Protein 1OHE (pdb70)

Structure (mmCIF, N/CA/C/O backbone):
data_1OHE
#
_entry.id   1OHE
#
_cell.length_a   114.760
_cell.length_b   53.150
_cell.length_c   64.170
_cell.angle_alpha   90.00
_cell.angle_beta   117.48
_cell.angle_gamma   90.00
#
_symmetry.space_group_name_H-M   'C 1 2 1'
#
loop_
_entity.id
_entity.type
_entity.pdbx_description
1 polymer 'CDC14B2 PHOSPHATASE'
2 polymer 'PEPTIDE LIGAND'
3 water water
#
loop_
_atom_site.group_PDB
_atom_site.id
_atom_site.type_symbol
_atom_site.label_atom_id
_atom_site.label_alt_id
_atom_site.label_comp_id
_atom_site.label_asym_id
_atom_site.label_entity_id
_atom_site.label_seq_id
_atom_site.pdbx_PDB_ins_code
_atom_site.Cartn_x
_atom_site.Cartn_y
_atom_site.Cartn_z
_atom_site.occupancy
_atom_site.B_iso_or_equiv
_atom_site.auth_seq_id
_atom_site.auth_comp_id
_atom_site.auth_asym_id
_atom_site.auth_atom_id
_atom_site.pdbx_PDB_model_num
ATOM 1 N N . ARG A 1 4 ? 37.642 -13.431 44.870 1.00 68.37 42 ARG A N 1
ATOM 2 C CA . ARG A 1 4 ? 36.975 -14.762 44.998 1.00 68.63 42 ARG A CA 1
ATOM 3 C C . ARG A 1 4 ? 36.952 -15.224 46.463 1.00 68.31 42 ARG A C 1
ATOM 4 O O . ARG A 1 4 ? 37.084 -16.422 46.759 1.00 69.04 42 ARG A O 1
ATOM 6 N N . ASP A 1 5 ? 36.763 -14.257 47.367 1.00 66.59 43 ASP A N 1
ATOM 7 C CA . ASP A 1 5 ? 36.720 -14.492 48.818 1.00 64.50 43 ASP A CA 1
ATOM 8 C C . ASP A 1 5 ? 36.152 -13.257 49.548 1.00 62.56 43 ASP A C 1
ATOM 9 O O . ASP A 1 5 ? 36.374 -12.129 49.096 1.00 62.80 43 ASP A O 1
ATOM 11 N N . PRO A 1 6 ? 35.404 -13.448 50.670 1.00 60.49 44 PRO A N 1
ATOM 12 C CA . PRO A 1 6 ? 34.814 -12.344 51.453 1.00 58.99 44 PRO A CA 1
ATOM 13 C C . PRO A 1 6 ? 35.734 -11.254 52.034 1.00 58.12 44 PRO A C 1
ATOM 14 O O . PRO A 1 6 ? 35.254 -10.277 52.623 1.00 56.93 44 PRO A O 1
ATOM 18 N N . GLN A 1 7 ? 37.044 -11.421 51.848 1.00 56.59 45 GLN A N 1
ATOM 19 C CA . GLN A 1 7 ? 38.052 -10.460 52.310 1.00 55.14 45 GLN A CA 1
ATOM 20 C C . GLN A 1 7 ? 38.123 -9.282 51.336 1.00 52.24 45 GLN A C 1
ATOM 21 O O . GLN A 1 7 ? 38.588 -8.203 51.685 1.00 51.28 45 GLN A O 1
ATOM 27 N N . ASP A 1 8 ? 37.646 -9.526 50.116 1.00 49.24 46 ASP A N 1
ATOM 28 C CA . ASP A 1 8 ? 37.649 -8.548 49.035 1.00 46.50 46 ASP A CA 1
ATOM 29 C C . ASP A 1 8 ? 36.407 -7.658 49.007 1.00 41.99 46 ASP A C 1
ATOM 30 O O . ASP A 1 8 ? 36.333 -6.720 48.206 1.00 42.41 46 ASP A O 1
ATOM 35 N N . ASP A 1 9 ? 35.450 -7.946 49.891 1.00 37.24 47 ASP A N 1
ATOM 36 C CA . ASP A 1 9 ? 34.206 -7.174 50.009 1.00 33.56 47 ASP A CA 1
ATOM 37 C C . ASP A 1 9 ? 34.495 -5.740 50.446 1.00 30.17 47 ASP A C 1
ATOM 38 O O . ASP A 1 9 ? 35.307 -5.516 51.345 1.00 28.59 47 ASP A O 1
ATOM 43 N N . VAL A 1 10 ? 33.859 -4.780 49.782 1.00 25.56 48 VAL A N 1
ATOM 44 C CA . VAL A 1 10 ? 34.050 -3.372 50.112 1.00 25.44 48 VAL A CA 1
ATOM 45 C C . VAL A 1 10 ? 32.717 -2.628 50.170 1.00 23.64 48 VAL A C 1
ATOM 46 O O . VAL A 1 10 ? 31.842 -2.835 49.330 1.00 23.86 48 VAL A O 1
ATOM 50 N N . TYR A 1 11 ? 32.554 -1.840 51.229 1.00 21.86 49 TYR A N 1
ATOM 51 C CA . TYR A 1 11 ? 31.362 -1.025 51.458 1.00 22.64 49 TYR A CA 1
ATOM 52 C C . TYR A 1 11 ? 31.759 0.440 51.348 1.00 22.38 49 TYR A C 1
ATOM 53 O O . TYR A 1 11 ? 32.610 0.924 52.095 1.00 23.27 49 TYR A O 1
ATOM 62 N N . LEU A 1 12 ? 31.158 1.131 50.385 1.00 23.79 50 LEU A N 1
ATOM 63 C CA . LEU A 1 12 ? 31.447 2.538 50.125 1.00 26.54 50 LEU A CA 1
ATOM 64 C C . LEU A 1 12 ? 30.223 3.403 50.362 1.00 28.32 50 LEU A C 1
ATOM 65 O O . LEU A 1 12 ? 29.218 3.245 49.664 1.00 27.76 50 LEU A O 1
ATOM 70 N N . ASP A 1 13 ? 30.295 4.309 51.342 1.00 29.95 51 ASP A N 1
ATOM 71 C CA . ASP A 1 13 ? 29.168 5.204 51.604 1.00 32.97 51 ASP A CA 1
ATOM 72 C C . ASP A 1 13 ? 29.108 6.321 50.564 1.00 31.71 51 ASP A C 1
ATOM 73 O O . ASP A 1 13 ? 30.136 6.879 50.166 1.00 32.22 51 ASP A O 1
ATOM 78 N N . ILE A 1 14 ? 27.907 6.503 50.022 1.00 28.91 52 ILE A N 1
ATOM 79 C CA . ILE A 1 14 ? 27.606 7.498 48.993 1.00 26.82 52 ILE A CA 1
ATOM 80 C C . ILE A 1 14 ? 27.004 8.709 49.710 1.00 24.77 52 ILE A C 1
ATOM 81 O O . ILE A 1 14 ? 27.437 9.838 49.503 1.00 24.79 52 ILE A O 1
ATOM 86 N N . THR A 1 15 ? 25.964 8.464 50.502 1.00 23.81 53 THR A N 1
ATOM 87 C CA . THR A 1 15 ? 25.320 9.496 51.323 1.00 24.02 53 THR A CA 1
ATOM 88 C C . THR A 1 15 ? 25.240 8.843 52.708 1.00 25.54 53 THR A C 1
ATOM 89 O O . THR A 1 15 ? 25.821 7.770 52.916 1.00 27.08 53 THR A O 1
ATOM 93 N N . ASP A 1 16 ? 24.499 9.454 53.633 1.00 28.12 54 ASP A N 1
ATOM 94 C CA . ASP A 1 16 ? 24.336 8.914 54.989 1.00 29.74 54 ASP A CA 1
ATOM 95 C C . ASP A 1 16 ? 23.321 7.768 54.992 1.00 29.23 54 ASP A C 1
ATOM 96 O O . ASP A 1 16 ? 23.206 7.019 55.971 1.00 27.76 54 ASP A O 1
ATOM 101 N N . ARG A 1 17 ? 22.586 7.660 53.884 1.00 27.73 55 ARG A N 1
ATOM 102 C CA . ARG A 1 17 ? 21.564 6.635 53.712 1.00 28.13 55 ARG A CA 1
ATOM 103 C C . ARG A 1 17 ? 21.874 5.650 52.591 1.00 28.17 55 ARG A C 1
ATOM 104 O O . ARG A 1 17 ? 21.418 4.510 52.626 1.00 29.52 55 ARG A O 1
ATOM 112 N N . LEU A 1 18 ? 22.620 6.096 51.585 1.00 26.30 56 LEU A N 1
ATOM 113 C CA . LEU A 1 18 ? 22.960 5.238 50.462 1.00 24.15 56 LEU A CA 1
ATOM 114 C C . LEU A 1 18 ? 24.386 4.700 50.536 1.00 23.10 56 LEU A C 1
ATOM 115 O O . LEU A 1 18 ? 25.335 5.443 50.758 1.00 22.01 56 LEU A O 1
ATOM 120 N N . CYS A 1 19 ? 24.513 3.397 50.322 1.00 22.28 57 CYS A N 1
ATOM 121 C CA . CYS A 1 19 ? 25.793 2.719 50.347 1.00 24.20 57 CYS A CA 1
ATOM 122 C C . CYS A 1 19 ? 25.949 1.830 49.115 1.00 23.23 57 CYS A C 1
ATOM 123 O O . CYS A 1 19 ? 24.969 1.291 48.591 1.00 24.78 57 CYS A O 1
ATOM 126 N N . PHE A 1 20 ? 27.185 1.718 48.637 1.00 20.86 58 PHE A N 1
ATOM 127 C CA . PHE A 1 20 ? 27.505 0.887 47.489 1.00 20.43 58 PHE A CA 1
ATOM 128 C C . PHE A 1 20 ? 28.433 -0.223 47.963 1.00 20.91 58 PHE A C 1
ATOM 129 O O . PHE A 1 20 ? 29.469 0.045 48.562 1.00 21.63 58 PHE A O 1
ATOM 137 N N . ALA A 1 21 ? 28.062 -1.462 47.657 1.00 18.92 59 ALA A N 1
ATOM 138 C CA . ALA A 1 21 ? 28.855 -2.609 48.055 1.00 20.54 59 ALA A CA 1
ATOM 139 C C . ALA A 1 21 ? 29.225 -3.548 46.927 1.00 20.46 59 ALA A C 1
ATOM 140 O O . ALA A 1 21 ? 28.434 -3.804 46.024 1.00 21.12 59 ALA A O 1
ATOM 142 N N . ILE A 1 22 ? 30.471 -4.009 46.962 1.00 21.53 60 ILE A N 1
ATOM 143 C CA . ILE A 1 22 ? 30.985 -4.964 45.989 1.00 22.08 60 ILE A CA 1
ATOM 144 C C . ILE A 1 22 ? 31.172 -6.215 46.831 1.00 23.19 60 ILE A C 1
ATOM 145 O O . ILE A 1 22 ? 32.027 -6.252 47.709 1.00 23.45 60 ILE A O 1
ATOM 150 N N . LEU A 1 23 ? 30.299 -7.196 46.617 1.00 25.52 61 LEU A N 1
ATOM 151 C CA . LEU A 1 23 ? 30.314 -8.438 47.389 1.00 27.53 61 LEU A CA 1
ATOM 152 C C . LEU A 1 23 ? 30.744 -9.701 46.651 1.00 29.45 61 LEU A C 1
ATOM 153 O O . LEU A 1 23 ? 30.230 -10.020 45.574 1.00 30.97 61 LEU A O 1
ATOM 158 N N . TYR A 1 24 ? 31.680 -10.422 47.265 1.00 31.49 62 TYR A N 1
ATOM 159 C CA . TYR A 1 24 ? 32.219 -11.672 46.728 1.00 34.44 62 TYR A CA 1
ATOM 160 C C . TYR A 1 24 ? 31.670 -12.864 47.508 1.00 37.19 62 TYR A C 1
ATOM 161 O O . TYR A 1 24 ? 32.148 -13.994 47.362 1.00 39.58 62 TYR A O 1
ATOM 170 N N . SER A 1 25 ? 30.652 -12.594 48.322 1.00 40.25 63 SER A N 1
ATOM 171 C CA . SER A 1 25 ? 30.001 -13.602 49.151 1.00 43.66 63 SER A CA 1
ATOM 172 C C . SER A 1 25 ? 28.531 -13.277 49.420 1.00 46.61 63 SER A C 1
ATOM 173 O O . SER A 1 25 ? 27.976 -12.325 48.864 1.00 47.04 63 SER A O 1
ATOM 176 N N . ARG A 1 26 ? 27.937 -14.077 50.306 1.00 50.00 64 ARG A N 1
ATOM 177 C CA . ARG A 1 26 ? 26.544 -13.997 50.757 1.00 52.11 64 ARG A CA 1
ATOM 178 C C . ARG A 1 26 ? 26.217 -12.661 51.467 1.00 51.09 64 ARG A C 1
ATOM 179 O O . ARG A 1 26 ? 26.792 -12.373 52.516 1.00 51.78 64 ARG A O 1
ATOM 187 N N . PRO A 1 27 ? 25.316 -11.822 50.886 1.00 50.35 65 PRO A N 1
ATOM 188 C CA . PRO A 1 27 ? 24.925 -10.530 51.478 1.00 49.61 65 PRO A CA 1
ATOM 189 C C . PRO A 1 27 ? 24.244 -10.730 52.833 1.00 49.06 65 PRO A C 1
ATOM 190 O O . PRO A 1 27 ? 23.086 -11.160 52.900 1.00 49.79 65 PRO A O 1
ATOM 194 N N . LYS A 1 28 ? 24.997 -10.476 53.903 1.00 47.69 66 LYS A N 1
ATOM 195 C CA . LYS A 1 28 ? 24.492 -10.636 55.263 1.00 46.64 66 LYS A CA 1
ATOM 196 C C . LYS A 1 28 ? 23.596 -9.464 55.635 1.00 44.60 66 LYS A C 1
ATOM 197 O O . LYS A 1 28 ? 24.028 -8.308 55.641 1.00 44.32 66 LYS A O 1
ATOM 203 N N . SER A 1 29 ? 22.352 -9.793 55.967 1.00 41.77 67 SER A N 1
ATOM 204 C CA . SER A 1 29 ? 21.343 -8.806 56.320 1.00 38.79 67 SER A CA 1
ATOM 205 C C . SER A 1 29 ? 21.399 -8.261 57.740 1.00 36.11 67 SER A C 1
ATOM 206 O O . SER A 1 29 ? 22.125 -8.764 58.600 1.00 35.66 67 SER A O 1
ATOM 209 N N . ALA A 1 30 ? 20.591 -7.228 57.951 1.00 34.17 68 ALA A N 1
ATOM 210 C CA . ALA A 1 30 ? 20.433 -6.545 59.225 1.00 33.41 68 ALA A CA 1
ATOM 211 C C . ALA A 1 30 ? 19.042 -5.918 59.194 1.00 31.97 68 ALA A C 1
ATOM 212 O O . ALA A 1 30 ? 18.494 -5.678 58.115 1.00 31.27 68 ALA A O 1
ATOM 214 N N . SER A 1 31 ? 18.488 -5.646 60.376 1.00 31.84 69 SER A N 1
ATOM 215 C CA . SER A 1 31 ? 17.154 -5.058 60.529 1.00 32.78 69 SER A CA 1
ATOM 216 C C . SER A 1 31 ? 16.990 -3.669 59.930 1.00 32.51 69 SER A C 1
ATOM 217 O O . SER A 1 31 ? 15.895 -3.306 59.505 1.00 33.18 69 SER A O 1
ATOM 220 N N . ASN A 1 32 ? 18.075 -2.899 59.908 1.00 31.55 70 ASN A N 1
ATOM 221 C CA . ASN A 1 32 ? 18.026 -1.546 59.372 1.00 30.33 70 ASN A CA 1
ATOM 222 C C . ASN A 1 32 ? 18.823 -1.364 58.082 1.00 29.54 70 ASN A C 1
ATOM 223 O O . ASN A 1 32 ? 19.255 -0.258 57.755 1.00 29.01 70 ASN A O 1
ATOM 228 N N . VAL A 1 33 ? 19.036 -2.466 57.365 1.00 29.85 71 VAL A N 1
ATOM 229 C CA . VAL A 1 33 ? 19.771 -2.439 56.105 1.00 30.37 71 VAL A CA 1
ATOM 230 C C . VAL A 1 33 ? 18.963 -3.114 54.988 1.00 31.95 71 VAL A C 1
ATOM 231 O O . VAL A 1 33 ? 18.459 -4.235 55.145 1.00 32.91 71 VAL A O 1
ATOM 235 N N . HIS A 1 34 ? 18.834 -2.398 53.873 1.00 30.23 72 HIS A N 1
ATOM 236 C CA . HIS A 1 34 ? 18.126 -2.883 52.697 1.00 29.54 72 HIS A CA 1
ATOM 237 C C . HIS A 1 34 ? 19.117 -3.093 51.550 1.00 28.55 72 HIS A C 1
ATOM 238 O O . HIS A 1 34 ? 19.694 -2.135 51.033 1.00 26.57 72 HIS A O 1
ATOM 245 N N . TYR A 1 35 ? 19.266 -4.350 51.144 1.00 27.83 73 TYR A N 1
ATOM 246 C CA . TYR A 1 35 ? 20.144 -4.733 50.043 1.00 27.38 73 TYR A CA 1
ATOM 247 C C . TYR A 1 35 ? 19.348 -4.889 48.746 1.00 28.03 73 TYR A C 1
ATOM 248 O O . TYR A 1 35 ? 18.225 -5.411 48.754 1.00 27.40 73 TYR A O 1
ATOM 257 N N . PHE A 1 36 ? 19.920 -4.398 47.649 1.00 25.45 74 PHE A N 1
ATOM 258 C CA . PHE A 1 36 ? 19.322 -4.541 46.325 1.00 25.18 74 PHE A CA 1
ATOM 259 C C . PHE A 1 36 ? 20.441 -4.559 45.285 1.00 23.65 74 PHE A C 1
ATOM 260 O O . PHE A 1 36 ? 21.468 -3.901 45.461 1.00 24.27 74 PHE A O 1
ATOM 268 N N . SER A 1 37 ? 20.228 -5.310 44.213 1.00 22.08 75 SER A N 1
ATOM 269 C CA . SER A 1 37 ? 21.198 -5.414 43.132 1.00 22.69 75 SER A CA 1
ATOM 270 C C . SER A 1 37 ? 20.504 -5.160 41.815 1.00 22.14 75 SER A C 1
ATOM 271 O O . SER A 1 37 ? 19.312 -5.412 41.675 1.00 21.97 75 SER A O 1
ATOM 274 N N . ILE A 1 38 ? 21.258 -4.653 40.848 1.00 23.20 76 ILE A N 1
ATOM 275 C CA . ILE A 1 38 ? 20.712 -4.405 39.523 1.00 23.56 76 ILE A CA 1
ATOM 276 C C . ILE A 1 38 ? 21.384 -5.299 38.491 1.00 24.14 76 ILE A C 1
ATOM 277 O O . ILE A 1 38 ? 21.072 -5.215 37.304 1.00 24.66 76 ILE A O 1
ATOM 282 N N . ASP A 1 39 ? 22.320 -6.135 38.958 1.00 25.03 77 ASP A N 1
ATOM 283 C CA . ASP A 1 39 ? 23.091 -7.058 38.107 1.00 27.19 77 ASP A CA 1
ATOM 284 C C . ASP A 1 39 ? 22.235 -7.927 37.177 1.00 29.29 77 ASP A C 1
ATOM 285 O O . ASP A 1 39 ? 22.638 -8.211 36.049 1.00 30.07 77 ASP A O 1
ATOM 290 N N . ASN A 1 40 ? 21.048 -8.311 37.650 1.00 30.08 78 ASN A N 1
ATOM 291 C CA . ASN A 1 40 ? 20.119 -9.132 36.869 1.00 32.17 78 ASN A CA 1
ATOM 292 C C . ASN A 1 40 ? 18.856 -8.372 36.431 1.00 32.59 78 ASN A C 1
ATOM 293 O O . ASN A 1 40 ? 17.915 -8.973 35.901 1.00 35.31 78 ASN A O 1
ATOM 298 N N . GLU A 1 41 ? 18.852 -7.053 36.632 1.00 33.13 79 GLU A N 1
ATOM 299 C CA . GLU A 1 41 ? 17.712 -6.200 36.274 1.00 33.60 79 GLU A CA 1
ATOM 300 C C . GLU A 1 41 ? 18.076 -5.246 35.137 1.00 32.91 79 GLU A C 1
ATOM 301 O O . GLU A 1 41 ? 17.308 -5.082 34.188 1.00 33.78 79 GLU A O 1
ATOM 307 N N . LEU A 1 42 ? 19.210 -4.562 35.287 1.00 31.11 80 LEU A N 1
ATOM 308 C CA . LEU A 1 42 ? 19.707 -3.621 34.282 1.00 31.37 80 LEU A CA 1
ATOM 309 C C . LEU A 1 42 ? 20.985 -4.226 33.699 1.00 31.31 80 LEU A C 1
ATOM 310 O O . LEU A 1 42 ? 22.101 -3.911 34.121 1.00 30.95 80 LEU A O 1
ATOM 315 N N . GLU A 1 43 ? 20.784 -5.150 32.763 1.00 31.76 81 GLU A N 1
ATOM 316 C CA . GLU A 1 43 ? 21.858 -5.880 32.099 1.00 33.14 81 GLU A CA 1
ATOM 317 C C . GLU A 1 43 ? 22.249 -5.280 30.760 1.00 31.80 81 GLU A C 1
ATOM 318 O O . GLU A 1 43 ? 21.388 -4.873 29.979 1.00 32.57 81 GLU A O 1
ATOM 324 N N . TYR A 1 44 ? 23.553 -5.260 30.487 1.00 29.08 82 TYR A N 1
ATOM 325 C CA . TYR A 1 44 ? 24.069 -4.747 29.220 1.00 28.04 82 TYR A CA 1
ATOM 326 C C . TYR A 1 44 ? 23.903 -5.822 28.150 1.00 27.37 82 TYR A C 1
ATOM 327 O O . TYR A 1 44 ? 24.272 -6.980 28.361 1.00 25.42 82 TYR A O 1
ATOM 336 N N . GLU A 1 45 ? 23.320 -5.424 27.020 1.00 29.72 83 GLU A N 1
ATOM 337 C CA . GLU A 1 45 ? 23.116 -6.331 25.891 1.00 33.10 83 GLU A CA 1
ATOM 338 C C . GLU A 1 45 ? 24.340 -6.176 24.994 1.00 31.43 83 GLU A C 1
ATOM 339 O O . GLU A 1 45 ? 24.458 -5.212 24.232 1.00 32.48 83 GLU A O 1
ATOM 345 N N . ASN A 1 46 ? 25.270 -7.115 25.147 1.00 30.78 84 ASN A N 1
ATOM 346 C CA . ASN A 1 46 ? 26.531 -7.126 24.408 1.00 29.96 84 ASN A CA 1
ATOM 347 C C . ASN A 1 46 ? 26.491 -7.537 22.945 1.00 30.10 84 ASN A C 1
ATOM 348 O O . ASN A 1 46 ? 25.619 -8.308 22.521 1.00 30.44 84 ASN A O 1
ATOM 353 N N . PHE A 1 47 ? 27.433 -6.978 22.187 1.00 29.84 85 PHE A N 1
ATOM 354 C CA . PHE A 1 47 ? 27.601 -7.289 20.772 1.00 31.07 85 PHE A CA 1
ATOM 355 C C . PHE A 1 47 ? 28.687 -8.361 20.694 1.00 32.62 85 PHE A C 1
ATOM 356 O O . PHE A 1 47 ? 28.479 -9.411 20.082 1.00 34.84 85 PHE A O 1
ATOM 364 N N . TYR A 1 48 ? 29.818 -8.103 21.359 1.00 33.17 86 TYR A N 1
ATOM 365 C CA . TYR A 1 48 ? 30.935 -9.046 21.425 1.00 33.79 86 TYR A CA 1
ATOM 366 C C . TYR A 1 48 ? 31.511 -9.042 22.853 1.00 31.86 86 TYR A C 1
ATOM 367 O O . TYR A 1 48 ? 30.826 -9.487 23.777 1.00 33.99 86 TYR A O 1
ATOM 376 N N . ALA A 1 49 ? 32.733 -8.537 23.043 1.00 29.07 87 ALA A N 1
ATOM 377 C CA . ALA A 1 49 ? 33.363 -8.506 24.370 1.00 27.45 87 ALA A CA 1
ATOM 378 C C . ALA A 1 49 ? 33.074 -7.228 25.161 1.00 26.60 87 ALA A C 1
ATOM 379 O O . ALA A 1 49 ? 33.522 -7.084 26.305 1.00 27.25 87 ALA A O 1
ATOM 381 N N . ASP A 1 50 ? 32.322 -6.308 24.551 1.00 25.65 88 ASP A N 1
ATOM 382 C CA . ASP A 1 50 ? 31.913 -5.058 25.204 1.00 24.79 88 ASP A CA 1
ATOM 383 C C . ASP A 1 50 ? 30.973 -5.421 26.350 1.00 25.01 88 ASP A C 1
ATOM 384 O O . ASP A 1 50 ? 30.139 -6.318 26.209 1.00 25.44 88 ASP A O 1
ATOM 389 N N . PHE A 1 51 ? 31.166 -4.782 27.499 1.00 24.19 89 PHE A N 1
ATOM 390 C CA . PHE A 1 51 ? 30.360 -5.077 28.681 1.00 22.49 89 PHE A CA 1
ATOM 391 C C . PHE A 1 51 ? 29.649 -3.874 29.273 1.00 21.78 89 PHE A C 1
ATOM 392 O O . PHE A 1 51 ? 28.861 -4.008 30.212 1.00 20.58 89 PHE A O 1
ATOM 400 N N . GLY A 1 52 ? 29.916 -2.709 28.699 1.00 21.08 90 GLY A N 1
ATOM 401 C CA . GLY A 1 52 ? 29.303 -1.490 29.176 1.00 19.61 90 GLY A CA 1
ATOM 402 C C . GLY A 1 52 ? 29.830 -0.268 28.452 1.00 20.08 90 GLY A C 1
ATOM 403 O O . GLY A 1 52 ? 30.653 -0.424 27.547 1.00 19.29 90 GLY A O 1
ATOM 404 N N . PRO A 1 53 ? 29.431 0.962 28.854 1.00 19.56 91 PRO A N 1
ATOM 405 C CA . PRO A 1 53 ? 28.513 1.299 29.951 1.00 19.31 91 PRO A CA 1
ATOM 406 C C . PRO A 1 53 ? 27.035 1.078 29.621 1.00 20.79 91 PRO A C 1
ATOM 407 O O . PRO A 1 53 ? 26.678 0.908 28.454 1.00 21.01 91 PRO A O 1
ATOM 411 N N . LEU A 1 54 ? 26.195 1.045 30.656 1.00 20.30 92 LEU A N 1
ATOM 412 C CA . LEU A 1 54 ? 24.754 0.873 30.484 1.00 20.50 92 LEU A CA 1
ATOM 413 C C . LEU A 1 54 ? 24.190 2.100 29.779 1.00 20.91 92 LEU A C 1
ATOM 414 O O . LEU A 1 54 ? 24.796 3.179 29.835 1.00 19.26 92 LEU A O 1
ATOM 419 N N . ASN A 1 55 ? 23.075 1.921 29.070 1.00 21.88 93 ASN A N 1
ATOM 420 C CA . ASN A 1 55 ? 22.467 3.021 28.329 1.00 21.90 93 ASN A CA 1
ATOM 421 C C . ASN A 1 55 ? 21.686 4.035 29.173 1.00 22.77 93 ASN A C 1
ATOM 422 O O . ASN A 1 55 ? 21.477 3.812 30.371 1.00 18.41 93 ASN A O 1
ATOM 427 N N . LEU A 1 56 ? 21.255 5.131 28.532 1.00 23.78 94 LEU A N 1
ATOM 428 C CA . LEU A 1 56 ? 20.497 6.214 29.178 1.00 24.98 94 LEU A CA 1
ATOM 429 C C . LEU A 1 56 ? 19.253 5.774 29.920 1.00 24.35 94 LEU A C 1
ATOM 430 O O . LEU A 1 56 ? 18.985 6.269 31.012 1.00 27.70 94 LEU A O 1
ATOM 435 N N . ALA A 1 57 ? 18.517 4.830 29.335 1.00 22.74 95 ALA A N 1
ATOM 436 C CA . ALA A 1 57 ? 17.296 4.294 29.940 1.00 22.21 95 ALA A CA 1
ATOM 437 C C . ALA A 1 57 ? 17.592 3.590 31.254 1.00 21.73 95 ALA A C 1
ATOM 438 O O . ALA A 1 57 ? 16.871 3.770 32.228 1.00 23.02 95 ALA A O 1
ATOM 440 N N . MET A 1 58 ? 18.680 2.821 31.273 1.00 21.57 96 MET A N 1
ATOM 441 C CA . MET A 1 58 ? 19.106 2.087 32.460 1.00 21.96 96 MET A CA 1
ATOM 442 C C . MET A 1 58 ? 19.649 3.013 33.548 1.00 20.70 96 MET A C 1
ATOM 443 O O . MET A 1 58 ? 19.479 2.736 34.736 1.00 21.12 96 MET A O 1
ATOM 448 N N . VAL A 1 59 ? 20.226 4.146 33.132 1.00 20.17 97 VAL A N 1
ATOM 449 C CA . VAL A 1 59 ? 20.743 5.166 34.052 1.00 19.55 97 VAL A CA 1
ATOM 450 C C . VAL A 1 59 ? 19.520 5.832 34.686 1.00 19.21 97 VAL A C 1
ATOM 451 O O . VAL A 1 59 ? 19.465 5.995 35.909 1.00 17.38 97 VAL A O 1
ATOM 455 N N . TYR A 1 60 ? 18.529 6.146 33.844 1.00 19.38 98 TYR A N 1
ATOM 456 C CA . TYR A 1 60 ? 17.276 6.766 34.285 1.00 21.44 98 TYR A CA 1
ATOM 457 C C . TYR A 1 60 ? 16.494 5.844 35.224 1.00 21.27 98 TYR A C 1
ATOM 458 O O . TYR A 1 60 ? 16.017 6.298 36.270 1.00 22.34 98 TYR A O 1
ATOM 467 N N . ARG A 1 61 ? 16.379 4.566 34.849 1.00 19.55 99 ARG A N 1
ATOM 468 C CA . ARG A 1 61 ? 15.664 3.566 35.654 1.00 21.85 99 ARG A CA 1
ATOM 469 C C . ARG A 1 61 ? 16.322 3.368 37.018 1.00 23.08 99 ARG A C 1
ATOM 470 O O . ARG A 1 61 ? 15.632 3.215 38.028 1.00 24.18 99 ARG A O 1
ATOM 478 N N . TYR A 1 62 ? 17.654 3.441 37.042 1.00 22.93 100 TYR A N 1
ATOM 479 C CA .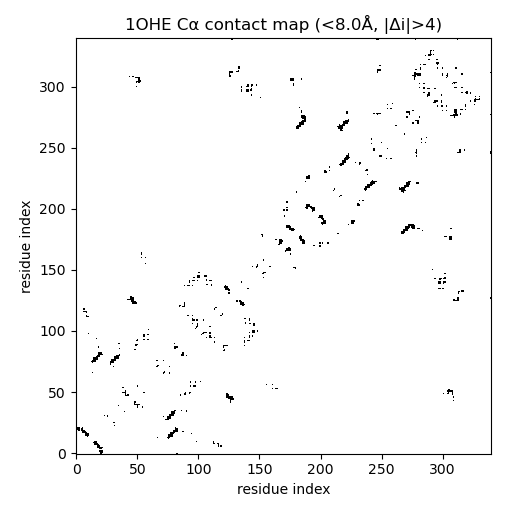 TYR A 1 62 ? 18.417 3.298 38.281 1.00 23.12 100 TYR A CA 1
ATOM 480 C C . TYR A 1 62 ? 18.198 4.508 39.195 1.00 22.20 100 TYR A C 1
ATOM 481 O O . TYR A 1 62 ? 18.023 4.356 40.401 1.00 23.08 100 TYR A O 1
ATOM 490 N N . CYS A 1 63 ? 18.291 5.699 38.610 1.00 22.69 101 CYS A N 1
ATOM 491 C CA . CYS A 1 63 ? 18.112 6.952 39.329 1.00 23.09 101 CYS A CA 1
ATOM 492 C C . CYS A 1 63 ? 16.727 7.037 39.947 1.00 24.60 101 CYS A C 1
ATOM 493 O O . CYS A 1 63 ? 16.591 7.438 41.101 1.00 23.75 101 CYS A O 1
ATOM 496 N N . CYS A 1 64 ? 15.722 6.585 39.189 1.00 25.05 102 CYS A N 1
ATOM 497 C CA . CYS A 1 64 ? 14.327 6.554 39.625 1.00 25.26 102 CYS A CA 1
ATOM 498 C C . CYS A 1 64 ? 14.148 5.552 40.751 1.00 24.03 102 CYS A C 1
ATOM 499 O O . CYS A 1 64 ? 13.411 5.820 41.700 1.00 23.82 102 CYS A O 1
ATOM 502 N N . LYS A 1 65 ? 14.866 4.429 40.647 1.00 23.19 103 LYS A N 1
ATOM 503 C CA . LYS A 1 65 ? 14.827 3.336 41.622 1.00 25.76 103 LYS A CA 1
ATOM 504 C C . LYS A 1 65 ? 15.386 3.764 42.979 1.00 25.68 103 LYS A C 1
ATOM 505 O O . LYS A 1 65 ? 14.797 3.440 44.010 1.00 25.53 103 LYS A O 1
ATOM 511 N N . ILE A 1 66 ? 16.494 4.515 42.966 1.00 23.53 104 ILE A N 1
ATOM 512 C CA . ILE A 1 66 ? 17.120 5.013 44.197 1.00 24.94 104 ILE A CA 1
ATOM 513 C C . ILE A 1 66 ? 16.266 6.127 44.797 1.00 24.80 104 ILE A C 1
ATOM 514 O O . ILE A 1 66 ? 16.071 6.155 46.011 1.00 23.74 104 ILE A O 1
ATOM 519 N N . ASN A 1 67 ? 15.786 7.043 43.945 1.00 24.94 105 ASN A N 1
ATOM 520 C CA . ASN A 1 67 ? 14.939 8.162 44.378 1.00 25.29 105 ASN A CA 1
ATOM 521 C C . ASN A 1 67 ? 13.676 7.656 45.067 1.00 25.51 105 ASN A C 1
ATOM 522 O O . ASN A 1 67 ? 13.270 8.210 46.087 1.00 26.67 105 ASN A O 1
ATOM 527 N N . LYS A 1 68 ? 13.135 6.547 44.554 1.00 24.75 106 LYS A N 1
ATOM 528 C CA . LYS A 1 68 ? 11.930 5.920 45.098 1.00 27.11 106 LYS A CA 1
ATOM 529 C C . LYS A 1 68 ? 12.245 5.246 46.436 1.00 25.87 106 LYS A C 1
ATOM 530 O O . LYS A 1 68 ? 11.491 5.396 47.396 1.00 23.55 106 LYS A O 1
ATOM 536 N N . LYS A 1 69 ? 13.383 4.551 46.494 1.00 25.16 107 LYS A N 1
ATOM 537 C CA . LYS A 1 69 ? 13.824 3.857 47.704 1.00 25.81 107 LYS A CA 1
ATOM 538 C C . LYS A 1 69 ? 14.120 4.776 48.883 1.00 26.64 107 LYS A C 1
ATOM 539 O O . LYS A 1 69 ? 13.793 4.446 50.024 1.00 27.28 107 LYS A O 1
ATOM 545 N N . LEU A 1 70 ? 14.677 5.949 48.589 1.00 27.27 108 LEU A N 1
ATOM 546 C CA . LEU A 1 70 ? 15.001 6.948 49.605 1.00 29.54 108 LEU A CA 1
ATOM 547 C C . LEU A 1 70 ? 13.757 7.717 50.061 1.00 31.89 108 LEU A C 1
ATOM 548 O O . LEU A 1 70 ? 13.747 8.308 51.145 1.00 31.92 108 LEU A O 1
ATOM 553 N N . LYS A 1 71 ? 12.695 7.614 49.256 1.00 34.72 109 LYS A N 1
ATOM 554 C CA . LYS A 1 71 ? 11.405 8.277 49.468 1.00 37.59 109 LYS A CA 1
ATOM 555 C C . LYS A 1 71 ? 10.377 7.415 50.214 1.00 38.57 109 LYS A C 1
ATOM 556 O O . LYS A 1 71 ? 9.566 7.948 50.978 1.00 39.65 109 LYS A O 1
ATOM 562 N N . SER A 1 72 ? 10.416 6.098 49.996 1.00 38.30 110 SER A N 1
ATOM 563 C CA . SER A 1 72 ? 9.459 5.165 50.600 1.00 40.20 110 SER A CA 1
ATOM 564 C C . SER A 1 72 ? 9.449 5.040 52.124 1.00 42.17 110 SER A C 1
ATOM 565 O O . SER A 1 72 ? 10.502 5.039 52.774 1.00 41.39 110 SER A O 1
ATOM 568 N N . ILE A 1 73 ? 8.235 4.894 52.661 1.00 44.03 111 ILE A N 1
ATOM 569 C CA . ILE A 1 73 ? 7.962 4.756 54.096 1.00 46.04 111 ILE A CA 1
ATOM 570 C C . ILE A 1 73 ? 8.498 3.421 54.641 1.00 47.04 111 ILE A C 1
ATOM 571 O O . ILE A 1 73 ? 8.915 3.342 55.798 1.00 47.40 111 ILE A O 1
ATOM 576 N N . THR A 1 74 ? 8.524 2.401 53.780 1.00 47.91 112 THR A N 1
ATOM 577 C CA . THR A 1 74 ? 9.004 1.055 54.121 1.00 49.65 112 THR A CA 1
ATOM 578 C C . THR A 1 74 ? 10.476 1.044 54.581 1.00 48.94 112 THR A C 1
ATOM 579 O O . THR A 1 74 ? 10.831 0.337 55.530 1.00 50.00 112 THR A O 1
ATOM 583 N N . MET A 1 75 ? 11.296 1.882 53.949 1.00 47.74 113 MET A N 1
ATOM 584 C CA . MET A 1 75 ? 12.717 1.983 54.268 1.00 46.65 113 MET A CA 1
ATOM 585 C C . MET A 1 75 ? 13.175 3.309 54.874 1.00 43.98 113 MET A C 1
ATOM 586 O O . MET A 1 75 ? 14.361 3.642 54.819 1.00 42.98 113 MET A O 1
ATOM 591 N N . LEU A 1 76 ? 12.240 4.010 55.511 1.00 42.42 114 LEU A N 1
ATOM 592 C CA . LEU A 1 76 ? 12.437 5.316 56.156 1.00 41.20 114 LEU A CA 1
ATOM 593 C C . LEU A 1 76 ? 13.745 5.530 56.951 1.00 39.98 114 LEU A C 1
ATOM 594 O O . LEU A 1 76 ? 14.510 6.466 56.673 1.00 40.34 114 LEU A O 1
ATOM 599 N N . ARG A 1 77 ? 14.000 4.643 57.911 1.00 36.86 115 ARG A N 1
ATOM 600 C CA . ARG A 1 77 ? 15.194 4.710 58.756 1.00 35.86 115 ARG A CA 1
ATOM 601 C C . ARG A 1 77 ? 16.258 3.683 58.358 1.00 34.93 115 ARG A C 1
ATOM 602 O O . ARG A 1 77 ? 17.262 3.507 59.062 1.00 34.96 115 ARG A O 1
ATOM 610 N N . LYS A 1 78 ? 16.045 3.026 57.218 1.00 32.47 116 LYS A N 1
ATOM 611 C CA . LYS A 1 78 ? 16.973 2.006 56.739 1.00 32.90 116 LYS A CA 1
ATOM 612 C C . LYS A 1 78 ? 18.052 2.509 55.797 1.00 31.42 116 LYS A C 1
ATOM 613 O O . LYS A 1 78 ? 17.840 3.454 55.036 1.00 33.07 116 LYS A O 1
ATOM 619 N N . LYS A 1 79 ? 19.225 1.886 55.886 1.00 30.52 117 LYS A N 1
ATOM 620 C CA . LYS A 1 79 ? 20.344 2.217 55.014 1.00 30.01 117 LYS A CA 1
ATOM 621 C C . LYS A 1 79 ? 20.111 1.412 53.735 1.00 28.52 117 LYS A C 1
ATOM 622 O O . LYS A 1 79 ? 19.803 0.219 53.789 1.00 29.16 117 LYS A O 1
ATOM 628 N N . ILE A 1 80 ? 20.156 2.103 52.601 1.00 27.34 118 ILE A N 1
ATOM 629 C CA . ILE A 1 80 ? 19.942 1.493 51.286 1.00 25.99 118 ILE A CA 1
ATOM 630 C C . ILE A 1 80 ? 21.291 1.066 50.724 1.00 24.70 118 ILE A C 1
ATOM 631 O O . ILE A 1 80 ? 22.162 1.902 50.491 1.00 25.73 118 ILE A O 1
ATOM 636 N N . VAL A 1 81 ? 21.471 -0.240 50.550 1.00 23.04 119 VAL A N 1
ATOM 637 C CA . VAL A 1 81 ? 22.726 -0.762 50.021 1.00 20.99 119 VAL A CA 1
ATOM 638 C C . VAL A 1 81 ? 22.602 -1.362 48.620 1.00 21.44 119 VAL A C 1
ATOM 639 O O . VAL A 1 81 ? 21.920 -2.368 48.406 1.00 18.51 119 VAL A O 1
ATOM 643 N N . HIS A 1 82 ? 23.274 -0.715 47.673 1.00 21.53 120 HIS A N 1
ATOM 644 C CA . HIS A 1 82 ? 23.330 -1.195 46.304 1.00 22.63 120 HIS A CA 1
ATOM 645 C C . HIS A 1 82 ? 24.516 -2.151 46.286 1.00 21.49 120 HIS A C 1
ATOM 646 O O . HIS A 1 82 ? 25.655 -1.730 46.470 1.00 20.94 120 HIS A O 1
ATOM 653 N N . PHE A 1 83 ? 24.233 -3.431 46.070 1.00 19.92 121 PHE A N 1
ATOM 654 C CA . PHE A 1 83 ? 25.304 -4.407 45.988 1.00 21.19 121 PHE A CA 1
ATOM 655 C C . PHE A 1 83 ? 25.495 -4.941 44.578 1.00 20.41 121 PHE A C 1
ATOM 656 O O . PHE A 1 83 ? 24.583 -4.897 43.757 1.00 20.96 121 PHE A O 1
ATOM 664 N N . THR A 1 84 ? 26.705 -5.406 44.302 1.00 22.15 122 THR A N 1
ATOM 665 C CA . THR A 1 84 ? 27.038 -5.995 43.016 1.00 22.11 122 THR A CA 1
ATOM 666 C C . THR A 1 84 ? 27.885 -7.213 43.329 1.00 24.11 122 THR A C 1
ATOM 667 O O . THR A 1 84 ? 28.519 -7.274 44.388 1.00 24.27 122 THR A O 1
ATOM 671 N N . GLY A 1 85 ? 27.848 -8.190 42.425 1.00 25.14 123 GLY A N 1
ATOM 672 C CA . GLY A 1 85 ? 28.570 -9.434 42.607 1.00 25.66 123 GLY A CA 1
ATOM 673 C C . GLY A 1 85 ? 30.060 -9.472 42.335 1.00 26.47 123 GLY A C 1
ATOM 674 O O . GLY A 1 85 ? 30.746 -8.446 42.340 1.00 29.03 123 GLY A O 1
ATOM 675 N N . SER A 1 86 ? 30.534 -10.691 42.080 1.00 25.83 124 SER A N 1
ATOM 676 C CA . SER A 1 86 ? 31.935 -11.010 41.816 1.00 26.51 124 SER A CA 1
ATOM 677 C C . SER A 1 86 ? 32.453 -10.666 40.428 1.00 26.33 124 SER A C 1
ATOM 678 O O . SER A 1 86 ? 33.663 -10.503 40.240 1.00 27.79 124 SER A O 1
ATOM 681 N N . ASP A 1 87 ? 31.533 -10.567 39.467 1.00 24.35 125 ASP A N 1
ATOM 682 C CA . ASP A 1 87 ? 31.842 -10.258 38.070 1.00 23.82 125 ASP A CA 1
ATOM 683 C C . ASP A 1 87 ? 32.280 -8.791 37.943 1.00 22.41 125 ASP A C 1
ATOM 684 O O . ASP A 1 87 ? 31.498 -7.878 38.223 1.00 21.13 125 ASP A O 1
ATOM 689 N N . GLN A 1 88 ? 33.519 -8.589 37.489 1.00 21.81 126 GLN A N 1
ATOM 690 C CA . GLN A 1 88 ? 34.105 -7.250 37.321 1.00 23.36 126 GLN A CA 1
ATOM 691 C C . GLN A 1 88 ? 33.403 -6.374 36.277 1.00 22.56 126 GLN A C 1
ATOM 692 O O . GLN A 1 88 ? 33.425 -5.141 36.361 1.00 21.12 126 GLN A O 1
ATOM 698 N N . ARG A 1 89 ? 32.736 -7.034 35.334 1.00 21.58 127 ARG A N 1
ATOM 699 C CA . ARG A 1 89 ? 31.988 -6.372 34.278 1.00 22.53 127 ARG A CA 1
ATOM 700 C C . ARG A 1 89 ? 30.730 -5.739 34.864 1.00 21.58 127 ARG A C 1
ATOM 701 O O . ARG A 1 89 ? 30.392 -4.601 34.532 1.00 22.14 127 ARG A O 1
ATOM 709 N N . LYS A 1 90 ? 30.102 -6.458 35.800 1.00 19.68 128 LYS A N 1
ATOM 710 C CA . LYS A 1 90 ? 28.901 -5.997 36.493 1.00 18.52 128 LYS A CA 1
ATOM 711 C C . LYS A 1 90 ? 29.248 -4.916 37.515 1.00 19.23 128 LYS A C 1
ATOM 712 O O . LYS A 1 90 ? 28.455 -3.997 37.733 1.00 19.64 128 LYS A O 1
ATOM 718 N N . GLN A 1 91 ? 30.428 -5.046 38.139 1.00 17.65 129 GLN A N 1
ATOM 719 C CA . GLN A 1 91 ? 30.940 -4.092 39.140 1.00 18.16 129 GLN A CA 1
ATOM 720 C C . GLN A 1 91 ? 31.190 -2.728 38.511 1.00 16.67 129 GLN A C 1
ATOM 721 O O . GLN A 1 91 ? 30.893 -1.694 39.113 1.00 14.74 129 GLN A O 1
ATOM 727 N N . ALA A 1 92 ? 31.702 -2.759 37.279 1.00 16.94 130 ALA A N 1
ATOM 728 C CA . ALA A 1 92 ? 32.006 -1.567 36.492 1.00 16.46 130 ALA A CA 1
ATOM 729 C C . ALA A 1 92 ? 30.726 -0.809 36.144 1.00 16.87 130 ALA A C 1
ATOM 730 O O . ALA A 1 92 ? 30.656 0.407 36.332 1.00 19.55 130 ALA A O 1
ATOM 732 N N . ASN A 1 93 ? 29.696 -1.559 35.737 1.00 16.04 131 ASN A N 1
ATOM 733 C CA . ASN A 1 93 ? 28.398 -1.008 35.365 1.00 15.88 131 ASN A CA 1
ATOM 734 C C . ASN A 1 93 ? 27.625 -0.474 36.562 1.00 17.74 131 ASN A C 1
ATOM 735 O O . ASN A 1 93 ? 26.969 0.561 36.467 1.00 17.23 131 ASN A O 1
ATOM 740 N N . ALA A 1 94 ? 27.742 -1.165 37.695 1.00 17.01 132 ALA A N 1
ATOM 741 C CA . ALA A 1 94 ? 27.073 -0.764 38.929 1.00 17.79 132 ALA A CA 1
ATOM 742 C C . ALA A 1 94 ? 27.673 0.524 39.484 1.00 17.63 132 ALA A C 1
ATOM 743 O O . ALA A 1 94 ? 26.947 1.399 39.956 1.00 18.91 132 ALA A O 1
ATOM 745 N N . ALA A 1 95 ? 28.997 0.638 39.379 1.00 18.18 133 ALA A N 1
ATOM 746 C CA . ALA A 1 95 ? 29.738 1.815 39.831 1.00 18.39 133 ALA A CA 1
ATOM 747 C C . ALA A 1 95 ? 29.426 2.983 38.911 1.00 17.38 133 ALA A C 1
ATOM 748 O O . ALA A 1 95 ? 29.299 4.118 39.367 1.00 19.20 133 ALA A O 1
ATOM 750 N N . PHE A 1 96 ? 29.248 2.674 37.623 1.00 19.10 134 PHE A N 1
ATOM 751 C CA . PHE A 1 96 ? 28.892 3.664 36.597 1.00 18.21 134 PHE A CA 1
ATOM 752 C C . PHE A 1 96 ? 27.542 4.290 36.971 1.00 17.46 134 PHE A C 1
ATOM 753 O O . PHE A 1 96 ? 27.382 5.509 36.919 1.00 20.39 134 PHE A O 1
ATOM 761 N N . LEU A 1 97 ? 26.606 3.440 37.383 1.00 17.37 135 LEU A N 1
ATOM 762 C CA . LEU A 1 97 ? 25.267 3.857 37.785 1.00 18.36 135 LEU A CA 1
ATOM 763 C C . LEU A 1 97 ? 25.260 4.704 39.049 1.00 18.45 135 LEU A C 1
ATOM 764 O O . LEU A 1 97 ? 24.535 5.694 39.124 1.00 20.97 135 LEU A O 1
ATOM 769 N N . VAL A 1 98 ? 26.078 4.318 40.029 1.00 18.70 136 VAL A N 1
ATOM 770 C CA . VAL A 1 98 ? 26.198 5.051 41.295 1.00 19.42 136 VAL A CA 1
ATOM 771 C C . VAL A 1 98 ? 26.819 6.430 41.041 1.00 18.72 136 VAL A C 1
ATOM 772 O O . VAL A 1 98 ? 26.302 7.440 41.517 1.00 19.58 136 VAL A O 1
ATOM 776 N N . GLY A 1 99 ? 27.891 6.455 40.247 1.00 18.48 137 GLY A N 1
ATOM 777 C CA . GLY A 1 99 ? 28.571 7.697 39.919 1.00 17.56 137 GLY A CA 1
ATOM 778 C C . GLY A 1 99 ? 27.731 8.649 39.088 1.00 19.34 137 GLY A C 1
ATOM 779 O O . GLY A 1 99 ? 27.878 9.862 39.223 1.00 19.48 137 GLY A O 1
ATOM 780 N N . CYS A 1 100 ? 26.849 8.100 38.244 1.00 17.98 138 CYS A N 1
ATOM 781 C CA . CYS A 1 100 ? 25.938 8.897 37.421 1.00 20.22 138 CYS A CA 1
ATOM 782 C C . CYS A 1 100 ? 24.911 9.520 38.347 1.00 21.26 138 CYS A C 1
ATOM 783 O O . CYS A 1 100 ? 24.592 10.699 38.223 1.00 20.99 138 CYS A O 1
ATOM 786 N N . TYR A 1 101 ? 24.451 8.722 39.313 1.00 19.74 139 TYR A N 1
ATOM 787 C CA . TYR A 1 101 ? 23.471 9.153 40.302 1.00 20.97 139 TYR A CA 1
ATOM 788 C C . TYR A 1 101 ? 24.038 10.298 41.137 1.00 20.97 139 TYR A C 1
ATOM 789 O O . TYR A 1 101 ? 23.321 11.246 41.461 1.00 21.57 139 TYR A O 1
ATOM 798 N N . MET A 1 102 ? 25.320 10.180 41.480 1.00 21.83 140 MET A N 1
ATOM 799 C CA . MET A 1 102 ? 26.032 11.187 42.256 1.00 22.59 140 MET A CA 1
ATOM 800 C C . MET A 1 102 ? 26.139 12.502 41.499 1.00 23.19 140 MET A C 1
ATOM 801 O O . MET A 1 102 ? 25.903 13.557 42.067 1.00 23.17 140 MET A O 1
ATOM 806 N N . VAL A 1 103 ? 26.422 12.414 40.200 1.00 24.42 141 VAL A N 1
ATOM 807 C CA . VAL A 1 103 ? 26.552 13.587 39.336 1.00 24.58 141 VAL A CA 1
ATOM 808 C C . VAL A 1 103 ? 25.196 14.255 39.039 1.00 26.23 141 VAL A C 1
ATOM 809 O O . VAL A 1 103 ? 25.074 15.475 39.159 1.00 27.00 141 VAL A O 1
ATOM 813 N N . ILE A 1 104 ? 24.175 13.446 38.742 1.00 27.03 142 ILE A N 1
ATOM 814 C CA . ILE A 1 104 ? 22.837 13.943 38.400 1.00 27.89 142 ILE A CA 1
ATOM 815 C C . ILE A 1 104 ? 21.921 14.362 39.564 1.00 28.69 142 ILE A C 1
ATOM 816 O O . ILE A 1 104 ? 21.404 15.482 39.562 1.00 29.12 142 ILE A O 1
ATOM 821 N N . TYR A 1 105 ? 21.711 13.473 40.534 1.00 28.54 143 TYR A N 1
ATOM 822 C CA . TYR A 1 105 ? 20.802 13.766 41.640 1.00 30.55 143 TYR A CA 1
ATOM 823 C C . TYR A 1 105 ? 21.364 14.306 42.938 1.00 31.33 143 TYR A C 1
ATOM 824 O O . TYR A 1 105 ? 20.618 14.677 43.840 1.00 32.16 143 TYR A O 1
ATOM 833 N N . LEU A 1 106 ? 22.686 14.297 43.034 1.00 32.10 144 LEU A N 1
ATOM 834 C CA . LEU A 1 106 ? 23.418 14.860 44.161 1.00 32.96 144 LEU A CA 1
ATOM 835 C C . LEU A 1 106 ? 24.231 15.932 43.422 1.00 33.47 144 LEU A C 1
ATOM 836 O O . LEU A 1 106 ? 24.317 15.898 42.192 1.00 35.71 144 LEU A O 1
ATOM 841 N N . GLY A 1 107 ? 24.800 16.895 44.133 1.00 34.89 145 GLY A N 1
ATOM 842 C CA . GLY A 1 107 ? 25.549 17.943 43.449 1.00 35.10 145 GLY A CA 1
ATOM 843 C C . GLY A 1 107 ? 27.032 17.684 43.277 1.00 32.97 145 GLY A C 1
ATOM 844 O O . GLY A 1 107 ? 27.820 18.630 43.215 1.00 34.78 145 GLY A O 1
ATOM 845 N N . ARG A 1 108 ? 27.398 16.414 43.121 1.00 31.20 146 ARG A N 1
ATOM 846 C CA . ARG A 1 108 ? 28.800 16.015 42.998 1.00 29.61 146 ARG A CA 1
ATOM 847 C C . ARG A 1 108 ? 29.426 16.234 41.629 1.00 28.60 146 ARG A C 1
ATOM 848 O O . ARG A 1 108 ? 28.790 16.032 40.590 1.00 27.27 146 ARG A O 1
ATOM 856 N N . THR A 1 109 ? 30.694 16.637 41.656 1.00 27.29 147 THR A N 1
ATOM 857 C CA . THR A 1 109 ? 31.501 16.849 40.457 1.00 27.43 147 THR A CA 1
ATOM 858 C C . THR A 1 109 ? 31.931 15.429 40.014 1.00 25.83 147 THR A C 1
ATOM 859 O O . THR A 1 109 ? 31.859 14.488 40.821 1.00 25.06 147 THR A O 1
ATOM 863 N N . PRO A 1 110 ? 32.298 15.234 38.727 1.00 23.43 148 PRO A N 1
ATOM 864 C CA . PRO A 1 110 ? 32.722 13.903 38.268 1.00 23.67 148 PRO A CA 1
ATOM 865 C C . PRO A 1 110 ? 33.891 13.287 39.055 1.00 23.39 148 PRO A C 1
ATOM 866 O O . PRO A 1 110 ? 33.880 12.093 39.359 1.00 23.22 148 PRO A O 1
ATOM 870 N N . GLU A 1 111 ? 34.858 14.131 39.415 1.00 23.61 149 GLU A N 1
ATOM 871 C CA . GLU A 1 111 ? 36.059 13.736 40.159 1.00 25.04 149 GLU A CA 1
ATOM 872 C C . GLU A 1 111 ? 35.744 13.286 41.573 1.00 25.01 149 GLU A C 1
ATOM 873 O O . GLU A 1 111 ? 36.371 12.357 42.078 1.00 26.40 149 GLU A O 1
ATOM 879 N N . GLU A 1 112 ? 34.748 13.928 42.186 1.00 24.96 150 GLU A N 1
ATOM 880 C CA . GLU A 1 112 ? 34.307 13.596 43.534 1.00 25.52 150 GLU A CA 1
ATOM 881 C C . GLU A 1 112 ? 33.542 12.267 43.520 1.00 25.05 150 GLU A C 1
ATOM 882 O O . GLU A 1 112 ? 33.729 11.436 44.406 1.00 24.38 150 GLU A O 1
ATOM 888 N N . ALA A 1 113 ? 32.757 12.043 42.464 1.00 24.06 151 ALA A N 1
ATOM 889 C CA . ALA A 1 113 ? 31.989 10.803 42.294 1.00 23.76 151 ALA A CA 1
ATOM 890 C C . ALA A 1 113 ? 32.950 9.633 42.097 1.00 21.37 151 ALA A C 1
ATOM 891 O O . ALA A 1 113 ? 32.772 8.573 42.687 1.00 21.53 151 ALA A O 1
ATOM 893 N N . TYR A 1 114 ? 34.008 9.873 41.322 1.00 20.35 152 TYR A N 1
ATOM 894 C CA . TYR A 1 114 ? 35.034 8.866 41.043 1.00 21.22 152 TYR A CA 1
ATOM 895 C C . TYR A 1 114 ? 35.900 8.597 42.285 1.00 20.38 152 TYR A C 1
ATOM 896 O O . TYR A 1 114 ? 36.237 7.443 42.552 1.00 21.76 152 TYR A O 1
ATOM 905 N N . ARG A 1 115 ? 36.188 9.651 43.059 1.00 20.84 153 ARG A N 1
ATOM 906 C CA . ARG A 1 115 ? 36.987 9.576 44.303 1.00 22.34 153 ARG A CA 1
ATOM 907 C C . ARG A 1 115 ? 36.305 8.678 45.334 1.00 20.10 153 ARG A C 1
ATOM 908 O O . ARG A 1 115 ? 36.945 7.860 45.990 1.00 20.71 153 ARG A O 1
ATOM 916 N N . ILE A 1 116 ? 34.987 8.819 45.414 1.00 19.91 154 ILE A N 1
ATOM 917 C CA . ILE A 1 116 ? 34.160 8.056 46.339 1.00 19.99 154 ILE A CA 1
ATOM 918 C C . ILE A 1 116 ? 34.103 6.579 45.953 1.00 18.64 154 ILE A C 1
ATOM 919 O O . ILE A 1 116 ? 34.228 5.712 46.815 1.00 19.59 154 ILE A O 1
ATOM 924 N N . LEU A 1 117 ? 34.073 6.313 44.648 1.00 20.03 155 LEU A N 1
ATOM 925 C CA . LEU A 1 117 ? 34.020 4.954 44.123 1.00 19.26 155 LEU A CA 1
ATOM 926 C C . LEU A 1 117 ? 35.330 4.169 44.185 1.00 19.32 155 LEU A C 1
ATOM 927 O O . LEU A 1 117 ? 35.307 2.944 44.282 1.00 19.47 155 LEU A O 1
ATOM 932 N N . ILE A 1 118 ? 36.464 4.867 44.143 1.00 20.14 156 ILE A N 1
ATOM 933 C CA . ILE A 1 118 ? 37.770 4.208 44.198 1.00 21.05 156 ILE A CA 1
ATOM 934 C C . ILE A 1 118 ? 38.370 4.219 45.614 1.00 23.01 156 ILE A C 1
ATOM 935 O O . ILE A 1 118 ? 39.468 3.699 45.824 1.00 21.50 156 ILE A O 1
ATOM 940 N N . PHE A 1 119 ? 37.609 4.756 46.575 1.00 24.26 157 PHE A N 1
ATOM 941 C CA . PHE A 1 119 ? 38.032 4.909 47.976 1.00 27.32 157 PHE A CA 1
ATOM 942 C C . PHE A 1 119 ? 38.656 3.710 48.709 1.00 28.82 157 PHE A C 1
ATOM 943 O O . PHE A 1 119 ? 39.712 3.852 49.331 1.00 30.12 157 PHE A O 1
ATOM 951 N N . GLY A 1 120 ? 38.027 2.542 48.639 1.00 30.61 158 GLY A N 1
ATOM 952 C CA . GLY A 1 120 ? 38.587 1.379 49.321 1.00 35.71 158 GLY A CA 1
ATOM 953 C C . GLY A 1 120 ? 39.574 0.617 48.453 1.00 36.65 158 GLY A C 1
ATOM 954 O O . GLY A 1 120 ? 39.494 -0.615 48.380 1.00 37.89 158 GLY A O 1
ATOM 955 N N . GLU A 1 121 ? 40.484 1.353 47.790 1.00 37.83 159 GLU A N 1
ATOM 956 C CA . GLU A 1 121 ? 41.501 0.821 46.855 1.00 37.28 159 GLU A CA 1
ATOM 957 C C . GLU A 1 121 ? 40.833 -0.054 45.781 1.00 35.36 159 GLU A C 1
ATOM 958 O O . GLU A 1 121 ? 41.426 -0.985 45.226 1.00 34.11 159 GLU A O 1
ATOM 964 N N . THR A 1 122 ? 39.577 0.291 45.506 1.00 34.08 160 THR A N 1
ATOM 965 C CA . THR A 1 122 ? 38.725 -0.417 44.568 1.00 31.81 160 THR A CA 1
ATOM 966 C C . THR A 1 122 ? 39.118 -0.182 43.120 1.00 31.24 160 THR A C 1
ATOM 967 O O . THR A 1 122 ? 39.065 0.940 42.617 1.00 31.44 160 THR A O 1
ATOM 971 N N . SER A 1 123 ? 39.537 -1.268 42.480 1.00 29.55 161 SER A N 1
ATOM 972 C CA . SER A 1 123 ? 39.976 -1.268 41.095 1.00 30.45 161 SER A CA 1
ATOM 973 C C . SER A 1 123 ? 38.810 -1.660 40.183 1.00 29.84 161 SER A C 1
ATOM 974 O O . SER A 1 123 ? 38.076 -2.610 40.480 1.00 31.91 161 SER A O 1
ATOM 977 N N . TYR A 1 124 ? 38.605 -0.880 39.121 1.00 26.53 162 TYR A N 1
ATOM 978 C CA . TYR A 1 124 ? 37.532 -1.132 38.150 1.00 23.34 162 TYR A CA 1
ATOM 979 C C . TYR A 1 124 ? 38.093 -1.323 36.759 1.00 23.56 162 TYR A C 1
ATOM 980 O O . TYR A 1 124 ? 38.987 -0.582 36.345 1.00 22.31 162 TYR A O 1
ATOM 989 N N . ILE A 1 125 ? 37.544 -2.284 36.017 1.00 22.44 163 ILE A N 1
ATOM 990 C CA . ILE A 1 125 ? 37.996 -2.500 34.646 1.00 22.46 163 ILE A CA 1
ATOM 991 C C . ILE A 1 125 ? 37.322 -1.461 33.733 1.00 20.89 163 ILE A C 1
ATOM 992 O O . ILE A 1 125 ? 36.118 -1.211 33.858 1.00 21.19 163 ILE A O 1
ATOM 997 N N . PRO A 1 126 ? 38.116 -0.750 32.904 1.00 19.17 164 PRO A N 1
ATOM 998 C CA . PRO A 1 126 ? 37.533 0.253 32.013 1.00 18.86 164 PRO A CA 1
ATOM 999 C C . PRO A 1 126 ? 36.786 -0.394 30.845 1.00 19.33 164 PRO A C 1
ATOM 1000 O O . PRO A 1 126 ? 37.078 -1.537 30.456 1.00 19.77 164 PRO A O 1
ATOM 1004 N N . PHE A 1 127 ? 35.792 0.326 30.338 1.00 18.14 165 PHE A N 1
ATOM 1005 C CA . PHE A 1 127 ? 34.943 -0.163 29.260 1.00 19.12 165 PHE A CA 1
ATOM 1006 C C . PHE A 1 127 ? 35.611 -0.375 27.913 1.00 19.61 165 PHE A C 1
ATOM 1007 O O . PHE A 1 127 ? 36.352 0.470 27.423 1.00 20.20 165 PHE A O 1
ATOM 1015 N N . ARG A 1 128 ? 35.350 -1.561 27.375 1.00 23.63 166 ARG A N 1
ATOM 1016 C CA . ARG A 1 128 ? 35.837 -2.067 26.088 1.00 25.70 166 ARG A CA 1
ATOM 1017 C C . ARG A 1 128 ? 34.926 -1.620 24.942 1.00 24.57 166 ARG A C 1
ATOM 1018 O O . ARG A 1 128 ? 33.804 -1.180 25.175 1.00 22.21 166 ARG A O 1
ATOM 1026 N N . ASP A 1 129 ? 35.382 -1.844 23.710 1.00 25.95 167 ASP A N 1
ATOM 1027 C CA . ASP A 1 129 ? 34.597 -1.527 22.516 1.00 27.45 167 ASP A CA 1
ATOM 1028 C C . ASP A 1 129 ? 33.966 -2.810 21.957 1.00 27.66 167 ASP A C 1
ATOM 1029 O O . ASP A 1 129 ? 34.245 -3.904 22.452 1.00 26.96 167 ASP A O 1
ATOM 1034 N N . ALA A 1 130 ? 33.163 -2.671 20.904 1.00 28.46 168 ALA A N 1
ATOM 1035 C CA . ALA A 1 130 ? 32.474 -3.800 20.278 1.00 31.27 168 ALA A CA 1
ATOM 1036 C C . ALA A 1 130 ? 33.286 -4.633 19.269 1.00 32.74 168 ALA A C 1
ATOM 1037 O O . ALA A 1 130 ? 32.767 -5.602 18.720 1.00 34.23 168 ALA A O 1
ATOM 1039 N N . ALA A 1 131 ? 34.567 -4.301 19.092 1.00 36.87 169 ALA A N 1
ATOM 1040 C CA . ALA A 1 131 ? 35.458 -4.989 18.141 1.00 39.25 169 ALA A CA 1
ATOM 1041 C C . ALA A 1 131 ? 35.850 -6.423 18.461 1.00 41.85 169 ALA A C 1
ATOM 1042 O O . ALA A 1 131 ? 35.722 -6.884 19.596 1.00 42.29 169 ALA A O 1
ATOM 1044 N N . TYR A 1 132 ? 36.345 -7.111 17.433 1.00 45.31 170 TYR A N 1
ATOM 1045 C CA . TYR A 1 132 ? 36.798 -8.493 17.538 1.00 47.32 170 TYR A CA 1
ATOM 1046 C C . TYR A 1 132 ? 38.246 -8.532 18.018 1.00 46.94 170 TYR A C 1
ATOM 1047 O O . TYR A 1 132 ? 39.086 -7.760 17.547 1.00 46.94 170 TYR A O 1
ATOM 1056 N N . GLY A 1 133 ? 38.501 -9.382 19.011 1.00 47.69 171 GLY A N 1
ATOM 1057 C CA . GLY A 1 133 ? 39.841 -9.549 19.551 1.00 47.60 171 GLY A CA 1
ATOM 1058 C C . GLY A 1 133 ? 40.308 -8.621 20.659 1.00 46.81 171 GLY A C 1
ATOM 1059 O O . GLY A 1 133 ? 39.758 -8.616 21.768 1.00 47.68 171 GLY A O 1
ATOM 1060 N N . SER A 1 134 ? 41.357 -7.861 20.356 1.00 44.26 172 SER A N 1
ATOM 1061 C CA . SER A 1 134 ? 41.968 -6.933 21.303 1.00 41.56 172 SER A CA 1
ATOM 1062 C C . SER A 1 134 ? 41.510 -5.485 21.158 1.00 37.52 172 SER A C 1
ATOM 1063 O O . SER A 1 134 ? 41.331 -4.979 20.045 1.00 37.37 172 SER A O 1
ATOM 1066 N N . CYS A 1 135 ? 41.330 -4.834 22.305 1.00 33.10 173 CYS A N 1
ATOM 1067 C CA . CYS A 1 135 ? 40.879 -3.448 22.386 1.00 30.34 173 CYS A CA 1
ATOM 1068 C C . CYS A 1 135 ? 42.046 -2.463 22.291 1.00 27.44 173 CYS A C 1
ATOM 1069 O O . CYS A 1 135 ? 43.099 -2.687 22.888 1.00 26.26 173 CYS A O 1
ATOM 1072 N N . ASN A 1 136 ? 41.843 -1.374 21.549 1.00 24.78 174 ASN A N 1
ATOM 1073 C CA . ASN A 1 136 ? 42.880 -0.356 21.366 1.00 24.93 174 ASN A CA 1
ATOM 1074 C C . ASN A 1 136 ? 42.718 0.914 22.191 1.00 23.62 174 ASN A C 1
ATOM 1075 O O . ASN A 1 136 ? 43.638 1.734 22.269 1.00 23.67 174 ASN A O 1
ATOM 1080 N N . PHE A 1 137 ? 41.535 1.074 22.777 1.00 22.14 175 PHE A N 1
ATOM 1081 C CA . PHE A 1 137 ? 41.216 2.232 23.599 1.00 21.02 175 PHE A CA 1
ATOM 1082 C C . PHE A 1 137 ? 40.102 1.871 24.563 1.00 21.13 175 PHE A C 1
ATOM 1083 O O . PHE A 1 137 ? 39.114 1.225 24.190 1.00 22.09 175 PHE A O 1
ATOM 1091 N N . TYR A 1 138 ? 40.267 2.333 25.799 1.00 18.47 176 TYR A N 1
ATOM 1092 C CA . TYR A 1 138 ? 39.312 2.083 26.863 1.00 19.37 176 TYR A CA 1
ATOM 1093 C C . TYR A 1 138 ? 38.773 3.385 27.450 1.00 20.68 176 TYR A C 1
ATOM 1094 O O . TYR A 1 138 ? 39.476 4.396 27.511 1.00 22.23 176 TYR A O 1
ATOM 1103 N N . ILE A 1 139 ? 37.500 3.371 27.829 1.00 22.54 177 ILE A N 1
ATOM 1104 C CA . ILE A 1 139 ? 36.885 4.538 28.447 1.00 23.14 177 ILE A CA 1
ATOM 1105 C C . ILE A 1 139 ? 36.658 4.212 29.923 1.00 20.53 177 ILE A C 1
ATOM 1106 O O . ILE A 1 139 ? 36.135 3.152 30.270 1.00 22.22 177 ILE A O 1
ATOM 1111 N N . THR A 1 140 ? 37.125 5.102 30.786 1.00 19.15 178 THR A N 1
ATOM 1112 C CA . THR A 1 140 ? 37.013 4.912 32.228 1.00 20.32 178 THR A CA 1
ATOM 1113 C C . THR A 1 140 ? 35.696 5.426 32.791 1.00 20.20 178 THR A C 1
ATOM 1114 O O . THR A 1 140 ? 34.871 6.001 32.067 1.00 21.58 178 THR A O 1
ATOM 1118 N N . LEU A 1 141 ? 35.515 5.212 34.093 1.00 19.54 179 LEU A N 1
ATOM 1119 C CA . LEU A 1 141 ? 34.341 5.676 34.812 1.00 18.51 179 LEU A CA 1
ATOM 1120 C C . LEU A 1 141 ? 34.353 7.200 34.888 1.00 19.25 179 LEU A C 1
ATOM 1121 O O . LEU A 1 141 ? 33.301 7.828 34.766 1.00 21.12 179 LEU A O 1
ATOM 1126 N N . LEU A 1 142 ? 35.546 7.786 35.041 1.00 19.31 180 LEU A N 1
ATOM 1127 C CA . LEU A 1 142 ? 35.691 9.243 35.112 1.00 20.84 180 LEU A CA 1
ATOM 1128 C C . LEU A 1 142 ? 35.325 9.884 33.774 1.00 20.49 180 LEU A C 1
ATOM 1129 O O . LEU A 1 142 ? 34.668 10.932 33.752 1.00 20.90 180 LEU A O 1
ATOM 1134 N N . ASP A 1 143 ? 35.683 9.211 32.676 1.00 20.81 181 ASP A N 1
ATOM 1135 C CA . ASP A 1 143 ? 35.357 9.682 31.320 1.00 21.83 181 ASP A CA 1
ATOM 1136 C C . ASP A 1 143 ? 33.838 9.694 31.149 1.00 21.29 181 ASP A C 1
ATOM 1137 O O . ASP A 1 143 ? 33.283 10.641 30.602 1.00 20.55 181 ASP A O 1
ATOM 1142 N N . CYS A 1 144 ? 33.185 8.668 31.700 1.00 19.80 182 CYS A N 1
ATOM 1143 C CA . CYS A 1 144 ? 31.735 8.526 31.661 1.00 21.21 182 CYS A CA 1
ATOM 1144 C C . CYS A 1 144 ? 31.033 9.591 32.499 1.00 20.18 182 CYS A C 1
ATOM 1145 O O . CYS A 1 144 ? 30.036 10.151 32.057 1.00 20.10 182 CYS A O 1
ATOM 1148 N N . PHE A 1 145 ? 31.601 9.917 33.665 1.00 20.99 183 PHE A N 1
ATOM 1149 C CA . PHE A 1 145 ? 31.020 10.925 34.565 1.00 20.29 183 PHE A CA 1
ATOM 1150 C C . PHE A 1 145 ? 31.203 12.330 34.015 1.00 21.33 183 PHE A C 1
ATOM 1151 O O . PHE A 1 145 ? 30.325 13.181 34.177 1.00 21.10 183 PHE A O 1
ATOM 1159 N N . HIS A 1 146 ? 32.331 12.559 33.342 1.00 20.58 184 HIS A N 1
ATOM 1160 C CA . HIS A 1 146 ? 32.619 13.850 32.713 1.00 23.85 184 HIS A CA 1
ATOM 1161 C C . HIS A 1 146 ? 31.665 14.082 31.553 1.00 24.42 184 HIS A C 1
ATOM 1162 O O . HIS A 1 146 ? 31.209 15.207 31.330 1.00 25.03 184 HIS A O 1
ATOM 1169 N N . ALA A 1 147 ? 31.343 12.987 30.862 1.00 21.89 185 ALA A N 1
ATOM 1170 C CA . ALA A 1 147 ? 30.424 12.980 29.729 1.00 22.48 185 ALA A CA 1
ATOM 1171 C C . ALA A 1 147 ? 28.999 13.296 30.190 1.00 21.93 185 ALA A C 1
ATOM 1172 O O . ALA A 1 147 ? 28.297 14.050 29.537 1.00 22.03 185 ALA A O 1
ATOM 1174 N N . VAL A 1 148 ? 28.602 12.721 31.328 1.00 22.99 186 VAL A N 1
ATOM 1175 C CA . VAL A 1 148 ? 27.276 12.916 31.914 1.00 23.11 186 VAL A CA 1
ATOM 1176 C C . VAL A 1 148 ? 27.098 14.351 32.439 1.00 24.16 186 VAL A C 1
ATOM 1177 O O . VAL A 1 148 ? 26.043 14.959 32.232 1.00 24.59 186 VAL A O 1
ATOM 1181 N N . LYS A 1 149 ? 28.141 14.889 33.074 1.00 25.07 187 LYS A N 1
ATOM 1182 C CA . LYS A 1 149 ? 28.131 16.255 33.602 1.00 26.50 187 LYS A CA 1
ATOM 1183 C C . LYS A 1 149 ? 28.047 17.275 32.470 1.00 26.63 187 LYS A C 1
ATOM 1184 O O . LYS A 1 149 ? 27.248 18.205 32.543 1.00 28.39 187 LYS A O 1
ATOM 1190 N N . LYS A 1 150 ? 28.862 17.089 31.430 1.00 27.08 188 LYS A N 1
ATOM 1191 C CA . LYS A 1 150 ? 28.862 17.998 30.285 1.00 28.85 188 LYS A CA 1
ATOM 1192 C C . LYS A 1 150 ? 27.569 17.881 29.497 1.00 28.69 188 LYS A C 1
ATOM 1193 O O . LYS A 1 150 ? 27.105 18.856 28.918 1.00 30.41 188 LYS A O 1
ATOM 1199 N N . ALA A 1 151 ? 26.937 16.712 29.592 1.00 27.78 189 ALA A N 1
ATOM 1200 C CA . ALA A 1 151 ? 25.665 16.451 28.934 1.00 28.98 189 ALA A CA 1
ATOM 1201 C C . ALA A 1 151 ? 24.553 17.240 29.630 1.00 29.94 189 ALA A C 1
ATOM 1202 O O . ALA A 1 151 ? 23.643 17.737 28.975 1.00 28.79 189 ALA A O 1
ATOM 1204 N N . MET A 1 152 ? 24.683 17.398 30.950 1.00 30.64 190 MET A N 1
ATOM 1205 C CA . MET A 1 152 ? 23.727 18.156 31.763 1.00 32.33 190 MET A CA 1
ATOM 1206 C C . MET A 1 152 ? 23.885 19.656 31.496 1.00 32.23 190 MET A C 1
ATOM 1207 O O . MET A 1 152 ? 22.898 20.362 31.280 1.00 32.90 190 MET A O 1
ATOM 1212 N N . GLN A 1 153 ? 25.140 20.106 31.460 1.00 32.70 191 GLN A N 1
ATOM 1213 C CA . GLN A 1 153 ? 25.498 21.508 31.229 1.00 35.38 191 GLN A CA 1
ATOM 1214 C C . GLN A 1 153 ? 25.170 22.035 29.829 1.00 35.97 191 GLN A C 1
ATOM 1215 O O . GLN A 1 153 ? 24.810 23.207 29.677 1.00 38.32 191 GLN A O 1
ATOM 1221 N N . TYR A 1 154 ? 25.277 21.164 28.824 1.00 35.15 192 TYR A N 1
ATOM 1222 C CA . TYR A 1 154 ? 25.003 21.527 27.432 1.00 34.46 192 TYR A CA 1
ATOM 1223 C C . TYR A 1 154 ? 23.593 21.144 26.960 1.00 33.34 192 TYR A C 1
ATOM 1224 O O . TYR A 1 154 ? 23.234 21.359 25.797 1.00 33.40 192 TYR A O 1
ATOM 1233 N N . GLY A 1 155 ? 22.809 20.571 27.871 1.00 32.49 193 GLY A N 1
ATOM 1234 C CA . GLY A 1 155 ? 21.438 20.196 27.571 1.00 32.07 193 GLY A CA 1
ATOM 1235 C C . GLY A 1 155 ? 21.147 18.868 26.896 1.00 32.19 193 GLY A C 1
ATOM 1236 O O . GLY A 1 155 ? 20.009 18.663 26.457 1.00 33.32 193 GLY A O 1
ATOM 1237 N N . PHE A 1 156 ? 22.134 17.970 26.814 1.00 31.17 194 PHE A N 1
ATOM 1238 C CA . PHE A 1 156 ? 21.929 16.653 26.187 1.00 31.07 194 PHE A CA 1
ATOM 1239 C C . PHE A 1 156 ? 21.133 15.731 27.109 1.00 32.44 194 PHE A C 1
ATOM 1240 O O . PHE A 1 156 ? 20.357 14.891 26.644 1.00 33.79 194 PHE A O 1
ATOM 1248 N N . LEU A 1 157 ? 21.384 15.864 28.411 1.00 32.94 195 LEU A N 1
ATOM 1249 C CA . LEU A 1 157 ? 20.702 15.072 29.426 1.00 35.00 195 LEU A CA 1
ATOM 1250 C C . LEU A 1 157 ? 19.783 15.979 30.231 1.00 35.52 195 LEU A C 1
ATOM 1251 O O . LEU A 1 157 ? 20.213 16.995 30.782 1.00 36.20 195 LEU A O 1
ATOM 1256 N N . ASN A 1 158 ? 18.524 15.566 30.321 1.00 36.93 196 ASN A N 1
ATOM 1257 C CA . ASN A 1 158 ? 17.501 16.285 31.066 1.00 37.07 196 ASN A CA 1
ATOM 1258 C C . ASN A 1 158 ? 16.545 15.200 31.547 1.00 36.96 196 ASN A C 1
ATOM 1259 O O . ASN A 1 158 ? 15.721 14.699 30.776 1.00 36.06 196 ASN A O 1
ATOM 1264 N N . PHE A 1 159 ? 16.694 14.816 32.815 1.00 36.61 197 PHE A N 1
ATOM 1265 C CA . PHE A 1 159 ? 15.863 13.780 33.421 1.00 37.90 197 PHE A CA 1
ATOM 1266 C C . PHE A 1 159 ? 14.488 14.232 33.906 1.00 41.34 197 PHE A C 1
ATOM 1267 O O . PHE A 1 159 ? 13.718 13.436 34.458 1.00 42.66 197 PHE A O 1
ATOM 1275 N N . ASN A 1 160 ? 14.179 15.504 33.654 1.00 44.39 198 ASN A N 1
ATOM 1276 C CA . ASN A 1 160 ? 12.894 16.099 34.013 1.00 47.26 198 ASN A CA 1
ATOM 1277 C C . ASN A 1 160 ? 11.925 15.900 32.847 1.00 48.04 198 ASN A C 1
ATOM 1278 O O . ASN A 1 160 ? 10.722 15.705 33.053 1.00 49.99 198 ASN A O 1
ATOM 1283 N N . SER A 1 161 ? 12.476 15.915 31.631 1.00 47.05 199 SER A N 1
ATOM 1284 C CA . SER A 1 161 ? 11.703 15.752 30.402 1.00 47.11 199 SER A CA 1
ATOM 1285 C C . SER A 1 161 ? 12.099 14.514 29.582 1.00 45.57 199 SER A C 1
ATOM 1286 O O . SER A 1 161 ? 11.709 14.391 28.413 1.00 45.95 199 SER A O 1
ATOM 1289 N N . PHE A 1 162 ? 12.858 13.599 30.195 1.00 43.30 200 PHE A N 1
ATOM 1290 C CA . PHE A 1 162 ? 13.302 12.367 29.527 1.00 39.65 200 PHE A CA 1
ATOM 1291 C C . PHE A 1 162 ? 12.133 11.403 29.340 1.00 38.78 200 PHE A C 1
ATOM 1292 O O . PHE A 1 162 ? 11.459 11.035 30.309 1.00 39.08 200 PHE A O 1
ATOM 1300 N N . ASN A 1 163 ? 11.899 11.017 28.088 1.00 38.48 201 ASN A N 1
ATOM 1301 C CA . ASN A 1 163 ? 10.829 10.084 27.762 1.00 38.07 201 ASN A CA 1
ATOM 1302 C C . ASN A 1 163 ? 11.436 8.686 27.647 1.00 36.50 201 ASN A C 1
ATOM 1303 O O . ASN A 1 163 ? 12.034 8.320 26.626 1.00 35.90 201 ASN A O 1
ATOM 1308 N N . LEU A 1 164 ? 11.279 7.935 28.736 1.00 33.90 202 LEU A N 1
ATOM 1309 C CA . LEU A 1 164 ? 11.768 6.570 28.888 1.00 31.95 202 LEU A CA 1
ATOM 1310 C C . LEU A 1 164 ? 11.115 5.612 27.899 1.00 31.39 202 LEU A C 1
ATOM 1311 O O . LEU A 1 164 ? 11.807 4.839 27.229 1.00 29.61 202 LEU A O 1
ATOM 1316 N N . ASP A 1 165 ? 9.788 5.701 27.800 1.00 31.27 203 ASP A N 1
ATOM 1317 C CA . ASP A 1 165 ? 8.989 4.863 26.908 1.00 31.33 203 ASP A CA 1
ATOM 1318 C C . ASP A 1 165 ? 9.388 5.016 25.448 1.00 29.42 203 ASP A C 1
ATOM 1319 O O . ASP A 1 165 ? 9.538 4.020 24.748 1.00 28.23 203 ASP A O 1
ATOM 1324 N N . GLU A 1 166 ? 9.650 6.258 25.037 1.00 27.67 204 GLU A N 1
ATOM 1325 C CA . GLU A 1 166 ? 10.056 6.581 23.669 1.00 29.64 204 GLU A CA 1
ATOM 1326 C C . GLU A 1 166 ? 11.459 6.054 23.369 1.00 28.24 204 GLU A C 1
ATOM 1327 O O . GLU A 1 166 ? 11.683 5.470 22.309 1.00 28.23 204 GLU A O 1
ATOM 1333 N N . TYR A 1 167 ? 12.386 6.247 24.313 1.00 26.03 205 TYR A N 1
ATOM 1334 C CA . TYR A 1 167 ? 13.763 5.780 24.164 1.00 24.14 205 TYR A CA 1
ATOM 1335 C C . TYR A 1 167 ? 13.762 4.260 24.040 1.00 23.78 205 TYR A C 1
ATOM 1336 O O . TYR A 1 167 ? 14.355 3.721 23.100 1.00 24.14 205 TYR A O 1
ATOM 1345 N N . GLU A 1 168 ? 13.083 3.594 24.980 1.00 22.20 206 GLU A N 1
ATOM 1346 C CA . GLU A 1 168 ? 12.998 2.133 25.016 1.00 23.80 206 GLU A CA 1
ATOM 1347 C C . GLU A 1 168 ? 12.254 1.479 23.860 1.00 23.70 206 GLU A C 1
ATOM 1348 O O . GLU A 1 168 ? 12.573 0.352 23.480 1.00 25.89 206 GLU A O 1
ATOM 1354 N N . HIS A 1 169 ? 11.306 2.210 23.279 1.00 23.74 207 HIS A N 1
ATOM 1355 C CA . HIS A 1 169 ? 10.529 1.736 22.137 1.00 24.83 207 HIS A CA 1
ATOM 1356 C C . HIS A 1 169 ? 11.418 1.784 20.894 1.00 24.45 207 HIS A C 1
ATOM 1357 O O . HIS A 1 169 ? 11.645 0.767 20.250 1.00 23.91 207 HIS A O 1
ATOM 1364 N N . TYR A 1 170 ? 11.974 2.961 20.622 1.00 25.56 208 TYR A N 1
ATOM 1365 C CA . TYR A 1 170 ? 12.804 3.182 19.444 1.00 25.62 208 TYR A CA 1
ATOM 1366 C C . TYR A 1 170 ? 14.200 2.570 19.379 1.00 26.12 208 TYR A C 1
ATOM 1367 O O . TYR A 1 170 ? 14.743 2.437 18.285 1.00 27.53 208 TYR A O 1
ATOM 1376 N N . GLU A 1 171 ? 14.746 2.139 20.520 1.00 25.81 209 GLU A N 1
ATOM 1377 C CA . GLU A 1 171 ? 16.075 1.503 20.563 1.00 26.19 209 GLU A CA 1
ATOM 1378 C C . GLU A 1 171 ? 15.985 0.050 20.083 1.00 25.03 209 GLU A C 1
ATOM 1379 O O . GLU A 1 171 ? 16.958 -0.511 19.570 1.00 25.96 209 GLU A O 1
ATOM 1385 N N . LYS A 1 172 ? 14.798 -0.535 20.256 1.00 24.90 210 LYS A N 1
ATOM 1386 C CA . LYS A 1 172 ? 14.509 -1.909 19.866 1.00 25.01 210 LYS A CA 1
ATOM 1387 C C . LYS A 1 172 ? 14.586 -2.058 18.357 1.00 24.60 210 LYS A C 1
ATOM 1388 O O . LYS A 1 172 ? 14.083 -1.212 17.608 1.00 24.76 210 LYS A O 1
ATOM 1394 N N . ALA A 1 173 ? 15.275 -3.112 17.932 1.00 23.04 211 ALA A N 1
ATOM 1395 C CA . ALA A 1 173 ? 15.470 -3.429 16.527 1.00 24.88 211 ALA A CA 1
ATOM 1396 C C . ALA A 1 173 ? 14.157 -3.537 15.750 1.00 25.09 211 ALA A C 1
ATOM 1397 O O . ALA A 1 173 ? 14.113 -3.168 14.581 1.00 24.97 211 ALA A O 1
ATOM 1399 N N . GLU A 1 174 ? 13.093 -3.969 16.438 1.00 25.31 212 GLU A N 1
ATOM 1400 C CA . GLU A 1 174 ? 11.751 -4.142 15.870 1.00 26.93 212 GLU A CA 1
ATOM 1401 C C . GLU A 1 174 ? 11.039 -2.821 15.560 1.00 27.12 212 GLU A C 1
ATOM 1402 O O . GLU A 1 174 ? 10.119 -2.781 14.739 1.00 26.56 212 GLU A O 1
ATOM 1408 N N . ASN A 1 175 ? 11.470 -1.748 16.220 1.00 24.93 213 ASN A N 1
ATOM 1409 C CA . ASN A 1 175 ? 10.876 -0.432 16.014 1.00 23.94 213 ASN A CA 1
ATOM 1410 C C . ASN A 1 175 ? 11.778 0.541 15.259 1.00 23.56 213 ASN A C 1
ATOM 1411 O O . ASN A 1 175 ? 11.436 1.715 15.084 1.00 23.50 213 ASN A O 1
ATOM 1416 N N . GLY A 1 176 ? 12.931 0.047 14.812 1.00 24.68 214 GLY A N 1
ATOM 1417 C CA . GLY A 1 176 ? 13.830 0.886 14.044 1.00 24.66 214 GLY A CA 1
ATOM 1418 C C . GLY A 1 176 ? 15.266 1.046 14.477 1.00 25.13 214 GLY A C 1
ATOM 1419 O O . GLY A 1 176 ? 16.055 1.558 13.686 1.00 24.19 214 GLY A O 1
ATOM 1420 N N . ASP A 1 177 ? 15.608 0.627 15.704 1.00 26.71 215 ASP A N 1
ATOM 1421 C CA . ASP A 1 177 ? 16.971 0.733 16.271 1.00 25.92 215 ASP A CA 1
ATOM 1422 C C . ASP A 1 177 ? 17.525 2.145 16.080 1.00 24.17 215 ASP A C 1
ATOM 1423 O O . ASP A 1 177 ? 18.467 2.391 15.320 1.00 23.42 215 ASP A O 1
ATOM 1428 N N . LEU A 1 178 ? 16.865 3.061 16.769 1.00 23.01 216 LEU A N 1
ATOM 1429 C CA . LEU A 1 178 ? 17.138 4.483 16.715 1.00 22.06 216 LEU A CA 1
ATOM 1430 C C . LEU A 1 178 ? 17.445 5.022 18.106 1.00 21.70 216 LEU A C 1
ATOM 1431 O O . LEU A 1 178 ? 16.852 4.586 19.096 1.00 16.10 216 LEU A O 1
ATOM 1436 N N . ASN A 1 179 ? 18.396 5.952 18.173 1.00 19.47 217 ASN A N 1
ATOM 1437 C CA . ASN A 1 179 ? 18.761 6.607 19.425 1.00 21.82 217 ASN A CA 1
ATOM 1438 C C . ASN A 1 179 ? 19.146 8.042 19.149 1.00 23.16 217 ASN A C 1
ATOM 1439 O O . ASN A 1 179 ? 19.830 8.335 18.165 1.00 23.93 217 ASN A O 1
ATOM 1444 N N . TRP A 1 180 ? 18.681 8.933 20.020 1.00 24.30 218 TRP A N 1
ATOM 1445 C CA . TRP A 1 180 ? 19.024 10.346 19.951 1.00 24.85 218 TRP A CA 1
ATOM 1446 C C . TRP A 1 180 ? 20.350 10.501 20.695 1.00 25.81 218 TRP A C 1
ATOM 1447 O O . TRP A 1 180 ? 20.520 9.943 21.782 1.00 24.38 218 TRP A O 1
ATOM 1458 N N . ILE A 1 181 ? 21.305 11.187 20.071 1.00 26.02 219 ILE A N 1
ATOM 1459 C CA . ILE A 1 181 ? 22.608 11.434 20.687 1.00 27.02 219 ILE A CA 1
ATOM 1460 C C . ILE A 1 181 ? 22.523 12.812 21.338 1.00 27.93 219 ILE A C 1
ATOM 1461 O O . ILE A 1 181 ? 22.948 12.997 22.479 1.00 29.41 219 ILE A O 1
ATOM 1466 N N . ILE A 1 182 ? 22.013 13.775 20.571 1.00 28.99 220 ILE A N 1
ATOM 1467 C CA . ILE A 1 182 ? 21.801 15.149 21.028 1.00 29.46 220 ILE A CA 1
ATOM 1468 C C . ILE A 1 182 ? 20.330 15.460 20.705 1.00 29.87 220 ILE A C 1
ATOM 1469 O O . ILE A 1 182 ? 19.918 15.354 19.542 1.00 29.27 220 ILE A O 1
ATOM 1474 N N . PRO A 1 183 ? 19.517 15.817 21.728 1.00 30.61 221 PRO A N 1
ATOM 1475 C CA . PRO A 1 183 ? 18.097 16.146 21.551 1.00 32.02 221 PRO A CA 1
ATOM 1476 C C . PRO A 1 183 ? 17.862 17.273 20.548 1.00 32.06 221 PRO A C 1
ATOM 1477 O O . PRO A 1 183 ? 18.589 18.274 20.538 1.00 31.55 221 PRO A O 1
ATOM 1481 N N . ASP A 1 184 ? 16.898 17.036 19.654 1.00 34.61 222 ASP A N 1
ATOM 1482 C CA . ASP A 1 184 ? 16.481 17.953 18.578 1.00 36.09 222 ASP A CA 1
ATOM 1483 C C . ASP A 1 184 ? 17.602 18.348 17.600 1.00 35.45 222 ASP A C 1
ATOM 1484 O O . ASP A 1 184 ? 17.483 19.341 16.871 1.00 35.61 222 ASP A O 1
ATOM 1489 N N . ARG A 1 185 ? 18.663 17.532 17.561 1.00 34.30 223 ARG A N 1
ATOM 1490 C CA . ARG A 1 185 ? 19.808 17.779 16.686 1.00 32.40 223 ARG A CA 1
ATOM 1491 C C . ARG A 1 185 ? 20.414 16.537 16.014 1.00 31.44 223 ARG A C 1
ATOM 1492 O O . ARG A 1 185 ? 20.735 16.593 14.827 1.00 30.50 223 ARG A O 1
ATOM 1500 N N . PHE A 1 186 ? 20.561 15.430 16.751 1.00 28.84 224 PHE A N 1
ATOM 1501 C CA . PHE A 1 186 ? 21.160 14.206 16.202 1.00 25.66 224 PHE A CA 1
ATOM 1502 C C . PHE A 1 186 ? 20.510 12.863 16.524 1.00 24.53 224 PHE A C 1
ATOM 1503 O O . PHE A 1 186 ? 20.320 12.519 17.689 1.00 22.22 224 PHE A O 1
ATOM 1511 N N . ILE A 1 187 ? 20.222 12.100 15.469 1.00 23.03 225 ILE A N 1
ATOM 1512 C CA . ILE A 1 187 ? 19.679 10.744 15.568 1.00 23.35 225 ILE A CA 1
ATOM 1513 C C . ILE A 1 187 ? 20.711 9.841 14.897 1.00 23.02 225 ILE A C 1
ATOM 1514 O O . ILE A 1 187 ? 21.246 10.174 13.834 1.00 24.47 225 ILE A O 1
ATOM 1519 N N . ALA A 1 188 ? 20.959 8.695 15.521 1.00 21.40 226 ALA A N 1
ATOM 1520 C CA . ALA A 1 188 ? 21.855 7.681 14.989 1.00 19.64 226 ALA A CA 1
ATOM 1521 C C . ALA A 1 188 ? 20.966 6.448 14.851 1.00 19.35 226 ALA A C 1
ATOM 1522 O O . ALA A 1 188 ? 20.265 6.083 15.793 1.00 18.27 226 ALA A O 1
ATOM 1524 N N . PHE A 1 189 ? 20.939 5.845 13.664 1.00 21.39 227 PHE A N 1
ATOM 1525 C CA . PHE A 1 189 ? 20.090 4.675 13.445 1.00 20.19 227 PHE A CA 1
ATOM 1526 C C . PHE A 1 189 ? 20.657 3.601 12.534 1.00 21.92 227 PHE A C 1
ATOM 1527 O O . PHE A 1 189 ? 21.656 3.812 11.853 1.00 20.43 227 PHE A O 1
ATOM 1535 N N . CYS A 1 190 ? 19.996 2.446 12.551 1.00 23.58 228 CYS A N 1
ATOM 1536 C CA . CYS A 1 190 ? 20.340 1.289 11.738 1.00 26.31 228 CYS A CA 1
ATOM 1537 C C . CYS A 1 190 ? 19.983 1.578 10.279 1.00 26.37 228 CYS A C 1
ATOM 1538 O O . CYS A 1 190 ? 18.956 2.206 9.997 1.00 25.78 228 CYS A O 1
ATOM 1541 N N . GLY A 1 191 ? 20.831 1.109 9.366 1.00 26.76 229 GLY A N 1
ATOM 1542 C CA . GLY A 1 191 ? 20.620 1.328 7.943 1.00 25.06 229 GLY A CA 1
ATOM 1543 C C . GLY A 1 191 ? 19.404 0.668 7.325 1.00 23.03 229 GLY A C 1
ATOM 1544 O O . GLY A 1 191 ? 19.257 -0.550 7.440 1.00 22.73 229 GLY A O 1
ATOM 1545 N N . PRO A 1 192 ? 18.505 1.445 6.680 1.00 24.34 230 PRO A N 1
ATOM 1546 C CA . PRO A 1 192 ? 17.303 0.890 6.048 1.00 25.20 230 PRO A CA 1
ATOM 1547 C C . PRO A 1 192 ? 17.634 0.145 4.766 1.00 27.73 230 PRO A C 1
ATOM 1548 O O . PRO A 1 192 ? 18.637 0.431 4.108 1.00 26.43 230 PRO A O 1
ATOM 1552 N N . HIS A 1 193 ? 16.788 -0.823 4.433 1.00 31.77 231 HIS A N 1
ATOM 1553 C CA . HIS A 1 193 ? 16.947 -1.624 3.225 1.00 35.81 231 HIS A CA 1
ATOM 1554 C C . HIS A 1 193 ? 15.787 -1.297 2.295 1.00 37.43 231 HIS A C 1
ATOM 1555 O O . HIS A 1 193 ? 14.819 -0.657 2.711 1.00 36.72 231 HIS A O 1
ATOM 1562 N N . SER A 1 194 ? 15.915 -1.680 1.022 1.00 40.73 232 SER A N 1
ATOM 1563 C CA . SER A 1 194 ? 14.827 -1.516 0.055 1.00 43.57 232 SER A CA 1
ATOM 1564 C C . SER A 1 194 ? 14.014 -2.774 0.362 1.00 45.97 232 SER A C 1
ATOM 1565 O O . SER A 1 194 ? 14.576 -3.883 0.397 1.00 48.66 232 SER A O 1
ATOM 1568 N N . ARG A 1 195 ? 12.734 -2.573 0.690 1.00 45.95 233 ARG A N 1
ATOM 1569 C CA . ARG A 1 195 ? 11.768 -3.619 1.089 1.00 47.14 233 ARG A CA 1
ATOM 1570 C C . ARG A 1 195 ? 11.976 -3.985 2.559 1.00 44.24 233 ARG A C 1
ATOM 1571 O O . ARG A 1 195 ? 13.090 -4.304 2.990 1.00 44.28 233 ARG A O 1
ATOM 1579 N N . ALA A 1 196 ? 10.892 -3.915 3.324 1.00 42.65 234 ALA A N 1
ATOM 1580 C CA . ALA A 1 196 ? 10.907 -4.239 4.745 1.00 40.81 234 ALA A CA 1
ATOM 1581 C C . ALA A 1 196 ? 10.797 -5.741 4.981 1.00 39.94 234 ALA A C 1
ATOM 1582 O O . ALA A 1 196 ? 10.182 -6.465 4.192 1.00 40.56 234 ALA A O 1
ATOM 1584 N N . ARG A 1 197 ? 11.433 -6.195 6.056 1.00 39.47 235 ARG A N 1
ATOM 1585 C CA . ARG A 1 197 ? 11.424 -7.594 6.463 1.00 39.21 235 ARG A CA 1
ATOM 1586 C C . ARG A 1 197 ? 11.402 -7.541 7.998 1.00 38.99 235 ARG A C 1
ATOM 1587 O O . ARG A 1 197 ? 12.437 -7.668 8.659 1.00 38.67 235 ARG A O 1
ATOM 1595 N N . LEU A 1 198 ? 10.211 -7.270 8.538 1.00 39.12 236 LEU A N 1
ATOM 1596 C CA . LEU A 1 198 ? 9.989 -7.132 9.982 1.00 39.44 236 LEU A CA 1
ATOM 1597 C C . LEU A 1 198 ? 9.475 -8.397 10.658 1.00 39.55 236 LEU A C 1
ATOM 1598 O O . LEU A 1 198 ? 9.274 -8.422 11.878 1.00 39.51 236 LEU A O 1
ATOM 1603 N N . GLU A 1 199 ? 9.266 -9.439 9.861 1.00 38.80 237 GLU A N 1
ATOM 1604 C CA . GLU A 1 199 ? 8.761 -10.710 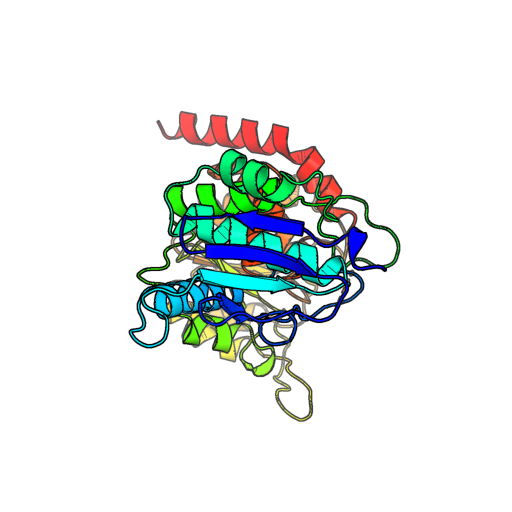10.360 1.00 38.27 237 GLU A CA 1
ATOM 1605 C C . GLU A 1 199 ? 9.848 -11.751 10.593 1.00 36.60 237 GLU A C 1
ATOM 1606 O O . GLU A 1 199 ? 10.963 -11.634 10.081 1.00 33.38 237 GLU A O 1
ATOM 1612 N N . SER A 1 200 ? 9.500 -12.753 11.401 1.00 34.42 238 SER A N 1
ATOM 1613 C CA . SER A 1 200 ? 10.340 -13.914 11.700 1.00 33.02 238 SER A CA 1
ATOM 1614 C C . SER A 1 200 ? 11.783 -13.723 12.185 1.00 33.16 238 SER A C 1
ATOM 1615 O O . SER A 1 200 ? 12.721 -14.301 11.614 1.00 32.48 238 SER A O 1
ATOM 1618 N N . GLY A 1 201 ? 11.953 -12.958 13.265 1.00 31.55 239 GLY A N 1
ATOM 1619 C CA . GLY A 1 201 ? 13.283 -12.713 13.812 1.00 32.47 239 GLY A CA 1
ATOM 1620 C C . GLY A 1 201 ? 14.037 -11.588 13.121 1.00 31.87 239 GLY A C 1
ATOM 1621 O O . GLY A 1 201 ? 14.985 -11.037 13.685 1.00 32.92 239 GLY A O 1
ATOM 1622 N N . TYR A 1 202 ? 13.642 -11.289 11.883 1.00 30.78 240 TYR A N 1
ATOM 1623 C CA . TYR A 1 202 ? 14.234 -10.218 11.086 1.00 31.70 240 TYR A CA 1
ATOM 1624 C C . TYR A 1 202 ? 13.638 -8.881 11.503 1.00 31.11 240 TYR A C 1
ATOM 1625 O O . TYR A 1 202 ? 12.458 -8.795 11.871 1.00 30.19 240 TYR A O 1
ATOM 1634 N N . HIS A 1 203 ? 14.487 -7.856 11.510 1.00 29.98 241 HIS A N 1
ATOM 1635 C CA . HIS A 1 203 ? 14.101 -6.508 11.911 1.00 29.38 241 HIS A CA 1
ATOM 1636 C C . HIS A 1 203 ? 14.681 -5.493 10.924 1.00 30.27 241 HIS A C 1
ATOM 1637 O O . HIS A 1 203 ? 15.176 -4.423 11.311 1.00 28.69 241 HIS A O 1
ATOM 1644 N N . GLN A 1 204 ? 14.616 -5.847 9.640 1.00 30.94 242 GLN A N 1
ATOM 1645 C CA . GLN A 1 204 ? 15.120 -5.010 8.551 1.00 30.93 242 GLN A CA 1
ATOM 1646 C C . GLN A 1 204 ? 14.038 -4.026 8.113 1.00 29.80 242 GLN A C 1
ATOM 1647 O O . GLN A 1 204 ? 13.011 -4.417 7.557 1.00 31.06 242 GLN A O 1
ATOM 1653 N N . HIS A 1 205 ? 14.261 -2.752 8.420 1.00 28.68 243 HIS A N 1
ATOM 1654 C CA . HIS A 1 205 ? 13.317 -1.687 8.097 1.00 27.59 243 HIS A CA 1
ATOM 1655 C C . HIS A 1 205 ? 13.556 -1.013 6.763 1.00 27.63 243 HIS A C 1
ATOM 1656 O O . HIS A 1 205 ? 14.668 -1.022 6.241 1.00 26.24 243 HIS A O 1
ATOM 1663 N N . SER A 1 206 ? 12.480 -0.462 6.210 1.00 27.18 244 SER A N 1
ATOM 1664 C CA . SER A 1 206 ? 12.524 0.274 4.952 1.00 29.48 244 SER A CA 1
ATOM 1665 C C . SER A 1 206 ? 12.547 1.760 5.371 1.00 30.46 244 SER A C 1
ATOM 1666 O O . SER A 1 206 ? 12.322 2.055 6.558 1.00 31.23 244 SER A O 1
ATOM 1669 N N . PRO A 1 207 ? 12.878 2.704 4.447 1.00 29.90 245 PRO A N 1
ATOM 1670 C CA . PRO A 1 207 ? 12.900 4.128 4.819 1.00 30.31 245 PRO A CA 1
ATOM 1671 C C . PRO A 1 207 ? 11.580 4.675 5.366 1.00 33.17 245 PRO A C 1
ATOM 1672 O O . PRO A 1 207 ? 11.580 5.520 6.264 1.00 32.23 245 PRO A O 1
ATOM 1676 N N . GLU A 1 208 ? 10.474 4.109 4.871 1.00 36.43 246 GLU A N 1
ATOM 1677 C CA . GLU A 1 208 ? 9.109 4.492 5.238 1.00 39.17 246 GLU A CA 1
ATOM 1678 C C . GLU A 1 208 ? 8.726 4.482 6.712 1.00 38.62 246 GLU A C 1
ATOM 1679 O O . GLU A 1 208 ? 7.975 5.357 7.154 1.00 39.74 246 GLU A O 1
ATOM 1685 N N . THR A 1 209 ? 9.287 3.551 7.482 1.00 38.10 247 THR A N 1
ATOM 1686 C CA . THR A 1 209 ? 8.977 3.465 8.912 1.00 39.10 247 THR A CA 1
ATOM 1687 C C . THR A 1 209 ? 9.678 4.522 9.772 1.00 37.16 247 THR A C 1
ATOM 1688 O O . THR A 1 209 ? 9.424 4.630 10.974 1.00 38.44 247 THR A O 1
ATOM 1692 N N . TYR A 1 210 ? 10.523 5.324 9.128 1.00 35.17 248 TYR A N 1
ATOM 1693 C CA . TYR A 1 210 ? 11.256 6.400 9.786 1.00 32.40 248 TYR A CA 1
ATOM 1694 C C . TYR A 1 210 ? 10.696 7.762 9.423 1.00 32.08 248 TYR A C 1
ATOM 1695 O O . TYR A 1 210 ? 10.775 8.686 10.224 1.00 32.05 248 TYR A O 1
ATOM 1704 N N . ILE A 1 211 ? 10.118 7.862 8.222 1.00 30.65 249 ILE A N 1
ATOM 1705 C CA . ILE A 1 211 ? 9.552 9.101 7.676 1.00 31.79 249 ILE A CA 1
ATOM 1706 C C . ILE A 1 211 ? 8.621 9.888 8.611 1.00 31.82 249 ILE A C 1
ATOM 1707 O O . ILE A 1 211 ? 8.830 11.087 8.800 1.00 31.55 249 ILE A O 1
ATOM 1712 N N . GLN A 1 212 ? 7.658 9.202 9.234 1.00 32.81 250 GLN A N 1
ATOM 1713 C CA . GLN A 1 212 ? 6.707 9.837 10.150 1.00 33.15 250 GLN A CA 1
ATOM 1714 C C . GLN A 1 212 ? 7.384 10.350 11.417 1.00 32.82 250 GLN A C 1
ATOM 1715 O O . GLN A 1 212 ? 7.160 11.497 11.807 1.00 32.71 250 GLN A O 1
ATOM 1721 N N . TYR A 1 213 ? 8.242 9.521 12.021 1.00 30.63 251 TYR A N 1
ATOM 1722 C CA . TYR A 1 213 ? 8.963 9.904 13.238 1.00 29.17 251 TYR A CA 1
ATOM 1723 C C . TYR A 1 213 ? 9.913 11.059 12.955 1.00 26.85 251 TYR A C 1
ATOM 1724 O O . TYR A 1 213 ? 10.019 11.987 13.747 1.00 28.49 251 TYR A O 1
ATOM 1733 N N . PHE A 1 214 ? 10.580 10.986 11.810 1.00 26.67 252 PHE A N 1
ATOM 1734 C CA . PHE A 1 214 ? 11.537 12.000 11.387 1.00 26.51 252 PHE A CA 1
ATOM 1735 C C . PHE A 1 214 ? 10.921 13.370 11.102 1.00 26.39 252 PHE A C 1
ATOM 1736 O O . PHE A 1 214 ? 11.440 14.388 11.567 1.00 26.75 252 PHE A O 1
ATOM 1744 N N . LYS A 1 215 ? 9.801 13.395 10.380 1.00 26.29 253 LYS A N 1
ATOM 1745 C CA . LYS A 1 215 ? 9.134 14.656 10.066 1.00 28.64 253 LYS A CA 1
ATOM 1746 C C . LYS A 1 215 ? 8.457 15.304 11.271 1.00 27.01 253 LYS A C 1
ATOM 1747 O O . LYS A 1 215 ? 8.381 16.529 11.347 1.00 29.00 253 LYS A O 1
ATOM 1753 N N . ASN A 1 216 ? 8.047 14.482 12.239 1.00 27.13 254 ASN A N 1
ATOM 1754 C CA . ASN A 1 216 ? 7.408 14.960 13.473 1.00 29.02 254 ASN A CA 1
ATOM 1755 C C . ASN A 1 216 ? 8.430 15.461 14.497 1.00 28.98 254 ASN A C 1
ATOM 1756 O O . ASN A 1 216 ? 8.072 16.158 15.448 1.00 29.85 254 ASN A O 1
ATOM 1761 N N . HIS A 1 217 ? 9.689 15.061 14.323 1.00 29.05 255 HIS A N 1
ATOM 1762 C CA . HIS A 1 217 ? 10.766 15.467 15.227 1.00 29.76 255 HIS A CA 1
ATOM 1763 C C . HIS A 1 217 ? 11.819 16.367 14.564 1.00 31.13 255 HIS A C 1
ATOM 1764 O O . HIS A 1 217 ? 12.984 16.421 14.993 1.00 31.23 255 HIS A O 1
ATOM 1771 N N . ASN A 1 218 ? 11.365 17.093 13.539 1.00 30.70 256 ASN A N 1
ATOM 1772 C CA . ASN A 1 218 ? 12.147 18.055 12.748 1.00 32.20 256 ASN A CA 1
ATOM 1773 C C . ASN A 1 218 ? 13.460 17.627 12.085 1.00 31.64 256 ASN A C 1
ATOM 1774 O O . ASN A 1 218 ? 14.431 18.388 12.062 1.00 30.88 256 ASN A O 1
ATOM 1779 N N . VAL A 1 219 ? 13.490 16.409 11.549 1.00 31.36 257 VAL A N 1
ATOM 1780 C CA . VAL A 1 219 ? 14.672 15.937 10.835 1.00 31.00 257 VAL A CA 1
ATOM 1781 C C . VAL A 1 219 ? 14.553 16.470 9.415 1.00 30.63 257 VAL A C 1
ATOM 1782 O O . VAL A 1 219 ? 13.559 16.227 8.730 1.00 31.16 257 VAL A O 1
ATOM 1786 N N . THR A 1 220 ? 15.540 17.267 9.026 1.00 30.96 258 THR A N 1
ATOM 1787 C CA . THR A 1 220 ? 15.581 17.874 7.703 1.00 30.23 258 THR A CA 1
ATOM 1788 C C . THR A 1 220 ? 16.658 17.225 6.856 1.00 31.40 258 THR A C 1
ATOM 1789 O O . THR A 1 220 ? 16.574 17.226 5.627 1.00 31.55 258 THR A O 1
ATOM 1793 N N . THR A 1 221 ? 17.649 16.647 7.535 1.00 31.90 259 THR A N 1
ATOM 1794 C CA . THR A 1 221 ? 18.805 16.037 6.886 1.00 30.53 259 THR A CA 1
ATOM 1795 C C . THR A 1 221 ? 19.066 14.578 7.259 1.00 29.97 259 THR A C 1
ATOM 1796 O O . THR A 1 221 ? 18.911 14.178 8.413 1.00 29.85 259 THR A O 1
ATOM 1800 N N . ILE A 1 222 ? 19.441 13.786 6.255 1.00 28.95 260 ILE A N 1
ATOM 1801 C CA . ILE A 1 222 ? 19.774 12.374 6.434 1.00 28.58 260 ILE A CA 1
ATOM 1802 C C . ILE A 1 222 ? 21.115 12.107 5.758 1.00 28.58 260 ILE A C 1
ATOM 1803 O O . ILE A 1 222 ? 21.329 12.488 4.610 1.00 29.95 260 ILE A O 1
ATOM 1808 N N . ILE A 1 223 ? 22.042 11.523 6.516 1.00 28.15 261 ILE A N 1
ATOM 1809 C CA . ILE A 1 223 ? 23.373 11.215 6.008 1.00 26.94 261 ILE A CA 1
ATOM 1810 C C . ILE A 1 223 ? 23.645 9.714 6.033 1.00 26.77 261 ILE A C 1
ATOM 1811 O O . ILE A 1 223 ? 23.606 9.086 7.091 1.00 28.86 261 ILE A O 1
ATOM 1816 N N . ARG A 1 224 ? 23.911 9.158 4.852 1.00 27.52 262 ARG A N 1
ATOM 1817 C CA . ARG A 1 224 ? 24.224 7.742 4.691 1.00 26.85 262 ARG A CA 1
ATOM 1818 C C . ARG A 1 224 ? 25.738 7.588 4.527 1.00 28.66 262 ARG A C 1
ATOM 1819 O O . ARG A 1 224 ? 26.360 8.257 3.696 1.00 27.40 262 ARG A O 1
ATOM 1827 N N . LEU A 1 225 ? 26.315 6.717 5.353 1.00 29.22 263 LEU A N 1
ATOM 1828 C CA . LEU A 1 225 ? 27.757 6.443 5.356 1.00 29.52 263 LEU A CA 1
ATOM 1829 C C . LEU A 1 225 ? 28.023 5.020 4.878 1.00 30.14 263 LEU A C 1
ATOM 1830 O O . LEU A 1 225 ? 29.164 4.614 4.648 1.00 29.95 263 LEU A O 1
ATOM 1835 N N . ASN A 1 226 ? 26.921 4.303 4.705 1.00 31.83 264 ASN A N 1
ATOM 1836 C CA . ASN A 1 226 ? 26.844 2.911 4.288 1.00 34.47 264 ASN A CA 1
ATOM 1837 C C . ASN A 1 226 ? 26.832 2.794 2.763 1.00 34.90 264 ASN A C 1
ATOM 1838 O O . ASN A 1 226 ? 26.705 3.797 2.052 1.00 33.78 264 ASN A O 1
ATOM 1843 N N . LYS A 1 227 ? 26.956 1.557 2.272 1.00 36.57 265 LYS A N 1
ATOM 1844 C CA . LYS A 1 227 ? 26.864 1.286 0.841 1.00 37.14 265 LYS A CA 1
ATOM 1845 C C . LYS A 1 227 ? 25.356 1.323 0.551 1.00 37.09 265 LYS A C 1
ATOM 1846 O O . LYS A 1 227 ? 24.534 1.111 1.459 1.00 36.24 265 LYS A O 1
ATOM 1852 N N . ARG A 1 228 ? 25.007 1.676 -0.682 1.00 36.49 266 ARG A N 1
ATOM 1853 C CA . ARG A 1 228 ? 23.615 1.822 -1.107 1.00 35.72 266 ARG A CA 1
ATOM 1854 C C . ARG A 1 228 ? 22.750 0.561 -1.091 1.00 34.35 266 ARG A C 1
ATOM 1855 O O . ARG A 1 228 ? 22.956 -0.372 -1.867 1.00 34.56 266 ARG A O 1
ATOM 1863 N N . MET A 1 229 ? 21.838 0.528 -0.120 1.00 34.42 267 MET A N 1
ATOM 1864 C CA . MET A 1 229 ? 20.902 -0.580 0.079 1.00 35.87 267 MET A CA 1
ATOM 1865 C C . MET A 1 229 ? 19.476 -0.181 -0.299 1.00 35.33 267 MET A C 1
ATOM 1866 O O . MET A 1 229 ? 18.582 -1.029 -0.392 1.00 33.62 267 MET A O 1
ATOM 1871 N N . TYR A 1 230 ? 19.287 1.122 -0.504 1.00 34.13 268 TYR A N 1
ATOM 1872 C CA . TYR A 1 230 ? 18.011 1.710 -0.901 1.00 33.87 268 TYR A CA 1
ATOM 1873 C C . TYR A 1 230 ? 18.293 2.918 -1.801 1.00 35.29 268 TYR A C 1
ATOM 1874 O O . TYR A 1 230 ? 19.403 3.471 -1.787 1.00 33.67 268 TYR A O 1
ATOM 1883 N N . ASP A 1 231 ? 17.277 3.343 -2.550 1.00 35.10 269 ASP A N 1
ATOM 1884 C CA . ASP A 1 231 ? 17.405 4.502 -3.423 1.00 35.34 269 ASP A CA 1
ATOM 1885 C C . ASP A 1 231 ? 17.168 5.729 -2.536 1.00 34.65 269 ASP A C 1
ATOM 1886 O O . ASP A 1 231 ? 16.212 5.758 -1.746 1.00 32.17 269 ASP A O 1
ATOM 1891 N N . ALA A 1 232 ? 18.050 6.723 -2.659 1.00 33.85 270 ALA A N 1
ATOM 1892 C CA . ALA A 1 232 ? 17.975 7.968 -1.887 1.00 34.69 270 ALA A CA 1
ATOM 1893 C C . ALA A 1 232 ? 16.674 8.744 -2.116 1.00 35.37 270 ALA A C 1
ATOM 1894 O O . ALA A 1 232 ? 16.279 9.563 -1.280 1.00 35.23 270 ALA A O 1
ATOM 1896 N N . LYS A 1 233 ? 15.992 8.421 -3.220 1.00 36.48 271 LYS A N 1
ATOM 1897 C CA . LYS A 1 233 ? 14.723 9.041 -3.600 1.00 38.65 271 LYS A CA 1
ATOM 1898 C C . LYS A 1 233 ? 13.635 8.808 -2.555 1.00 38.45 271 LYS A C 1
ATOM 1899 O O . LYS A 1 233 ? 12.941 9.747 -2.183 1.00 37.70 271 LYS A O 1
ATOM 1905 N N . ARG A 1 234 ? 13.606 7.602 -1.981 1.00 38.04 272 ARG A N 1
ATOM 1906 C CA . ARG A 1 234 ? 12.623 7.214 -0.958 1.00 38.01 272 ARG A CA 1
ATOM 1907 C C . ARG A 1 234 ? 12.607 8.120 0.276 1.00 37.63 272 ARG A C 1
ATOM 1908 O O . ARG A 1 234 ? 11.641 8.120 1.040 1.00 38.68 272 ARG A O 1
ATOM 1916 N N . PHE A 1 235 ? 13.679 8.898 0.440 1.00 36.97 273 PHE A N 1
ATOM 1917 C CA . PHE A 1 235 ? 13.813 9.865 1.524 1.00 35.36 273 PHE A CA 1
ATOM 1918 C C . PHE A 1 235 ? 13.635 11.287 0.987 1.00 34.52 273 PHE A C 1
ATOM 1919 O O . PHE A 1 235 ? 12.936 12.092 1.600 1.00 32.42 273 PHE A O 1
ATOM 1927 N N . THR A 1 236 ? 14.242 11.587 -0.166 1.00 36.06 274 THR A N 1
ATOM 1928 C CA . THR A 1 236 ? 14.132 12.924 -0.770 1.00 37.57 274 THR A CA 1
ATOM 1929 C C . THR A 1 236 ? 12.740 13.263 -1.301 1.00 38.03 274 THR A C 1
ATOM 1930 O O . THR A 1 236 ? 12.366 14.436 -1.338 1.00 38.64 274 THR A O 1
ATOM 1934 N N . ASP A 1 237 ? 11.964 12.226 -1.636 1.00 39.02 275 ASP A N 1
ATOM 1935 C CA . ASP A 1 237 ? 10.585 12.361 -2.128 1.00 40.14 275 ASP A CA 1
ATOM 1936 C C . ASP A 1 237 ? 9.663 12.776 -0.985 1.00 39.79 275 ASP A C 1
ATOM 1937 O O . ASP A 1 237 ? 8.527 13.209 -1.207 1.00 40.51 275 ASP A O 1
ATOM 1942 N N . ALA A 1 238 ? 10.174 12.620 0.235 1.00 37.71 276 ALA A N 1
ATOM 1943 C CA . ALA A 1 238 ? 9.462 12.973 1.451 1.00 37.31 276 ALA A CA 1
ATOM 1944 C C . ALA A 1 238 ? 9.981 14.304 2.003 1.00 37.08 276 ALA A C 1
ATOM 1945 O O . ALA A 1 238 ? 9.633 14.706 3.115 1.00 38.37 276 ALA A O 1
ATOM 1947 N N . GLY A 1 239 ? 10.797 14.989 1.199 1.00 37.84 277 GLY A N 1
ATOM 1948 C CA . GLY A 1 239 ? 11.341 16.290 1.565 1.00 35.99 277 GLY A CA 1
ATOM 1949 C C . GLY A 1 239 ? 12.547 16.358 2.473 1.00 35.23 277 GLY A C 1
ATOM 1950 O O . GLY A 1 239 ? 12.794 17.396 3.094 1.00 36.60 277 GLY A O 1
ATOM 1951 N N . PHE A 1 240 ? 13.284 15.257 2.568 1.00 33.38 278 PHE A N 1
ATOM 1952 C CA . PHE A 1 240 ? 14.488 15.207 3.390 1.00 30.66 278 PHE A CA 1
ATOM 1953 C C . PHE A 1 240 ? 15.697 15.477 2.510 1.00 29.57 278 PHE A C 1
ATOM 1954 O O . PHE A 1 240 ? 15.704 15.130 1.330 1.00 30.22 278 PHE A O 1
ATOM 1962 N N . ASP A 1 241 ? 16.705 16.124 3.079 1.00 30.77 279 ASP A N 1
ATOM 1963 C CA . ASP A 1 241 ? 17.936 16.401 2.354 1.00 32.53 279 ASP A CA 1
ATOM 1964 C C . ASP A 1 241 ? 18.840 15.188 2.604 1.00 31.80 279 ASP A C 1
ATOM 1965 O O . ASP A 1 241 ? 19.299 14.970 3.726 1.00 32.71 279 ASP A O 1
ATOM 1970 N N . HIS A 1 242 ? 19.013 14.362 1.574 1.00 32.27 280 HIS A N 1
ATOM 1971 C CA . HIS A 1 242 ? 19.836 13.159 1.677 1.00 32.37 280 HIS A CA 1
ATOM 1972 C C . HIS A 1 242 ? 21.240 13.345 1.109 1.00 32.52 280 HIS A C 1
ATOM 1973 O O . HIS A 1 242 ? 21.423 13.866 0.005 1.00 33.68 280 HIS A O 1
ATOM 1980 N N . HIS A 1 243 ? 22.225 12.920 1.899 1.00 31.19 281 HIS A N 1
ATOM 1981 C CA . HIS A 1 243 ? 23.632 13.010 1.534 1.00 29.91 281 HIS A CA 1
ATOM 1982 C C . HIS A 1 243 ? 24.317 11.661 1.645 1.00 30.65 281 HIS A C 1
ATOM 1983 O O . HIS A 1 243 ? 24.130 10.937 2.628 1.00 30.80 281 HIS A O 1
ATOM 1990 N N . ASP A 1 244 ? 25.081 11.320 0.611 1.00 31.94 282 ASP A N 1
ATOM 1991 C CA . ASP A 1 244 ? 25.853 10.083 0.570 1.00 32.68 282 ASP A CA 1
ATOM 1992 C C . ASP A 1 244 ? 27.298 10.441 0.890 1.00 32.26 282 ASP A C 1
ATOM 1993 O O . ASP A 1 244 ? 27.937 11.209 0.159 1.00 32.19 282 ASP A O 1
ATOM 1998 N N . LEU A 1 245 ? 27.764 9.966 2.043 1.00 32.28 283 LEU A N 1
ATOM 1999 C CA . LEU A 1 245 ? 29.132 10.206 2.509 1.00 31.97 283 LEU A CA 1
ATOM 2000 C C . LEU A 1 245 ? 29.782 8.885 2.888 1.00 31.20 283 LEU A C 1
ATOM 2001 O O . LEU A 1 245 ? 30.080 8.620 4.057 1.00 29.66 283 LEU A O 1
ATOM 2006 N N . PHE A 1 246 ? 30.030 8.075 1.865 1.00 29.86 284 PHE A N 1
ATOM 2007 C CA . PHE A 1 246 ? 30.614 6.754 2.028 1.00 29.94 284 PHE A CA 1
ATOM 2008 C C . PHE A 1 246 ? 32.085 6.643 2.459 1.00 30.28 284 PHE A C 1
ATOM 2009 O O . PHE A 1 246 ? 32.944 7.428 2.064 1.00 31.72 284 PHE A O 1
ATOM 2017 N N . PHE A 1 247 ? 32.309 5.623 3.284 1.00 29.30 285 PHE A N 1
ATOM 2018 C CA . PHE A 1 247 ? 33.610 5.161 3.749 1.00 28.38 285 PHE A CA 1
ATOM 2019 C C . PHE A 1 247 ? 33.408 3.729 4.207 1.00 28.20 285 PHE A C 1
ATOM 2020 O O . PHE A 1 247 ? 32.359 3.392 4.762 1.00 27.86 285 PHE A O 1
ATOM 2028 N N . ALA A 1 248 ? 34.356 2.872 3.825 1.00 29.35 286 ALA A N 1
ATOM 2029 C CA . ALA A 1 248 ? 34.342 1.433 4.104 1.00 28.41 286 ALA A CA 1
ATOM 2030 C C . ALA A 1 248 ? 33.993 1.002 5.524 1.00 29.83 286 ALA A C 1
ATOM 2031 O O . ALA A 1 248 ? 34.244 1.729 6.488 1.00 29.50 286 ALA A O 1
ATOM 2033 N N . ASP A 1 249 ? 33.387 -0.180 5.631 1.00 31.19 287 ASP A N 1
ATOM 2034 C CA . ASP A 1 249 ? 32.989 -0.756 6.913 1.00 31.25 287 ASP A CA 1
ATOM 2035 C C . ASP A 1 249 ? 34.211 -1.010 7.790 1.00 30.28 287 ASP A C 1
ATOM 2036 O O . ASP A 1 249 ? 35.167 -1.668 7.372 1.00 30.67 287 ASP A O 1
ATOM 2041 N N . GLY A 1 250 ? 34.195 -0.389 8.965 1.00 29.56 288 GLY A N 1
ATOM 2042 C CA . GLY A 1 250 ? 35.283 -0.532 9.909 1.00 29.68 288 GLY A CA 1
ATOM 2043 C C . GLY A 1 250 ? 36.461 0.388 9.710 1.00 30.05 288 GLY A C 1
ATOM 2044 O O . GLY A 1 250 ? 37.441 0.303 10.456 1.00 31.62 288 GLY A O 1
ATOM 2045 N N . SER A 1 251 ? 36.357 1.273 8.720 1.00 28.65 289 SER A N 1
ATOM 2046 C CA . SER A 1 251 ? 37.423 2.217 8.411 1.00 27.19 289 SER A CA 1
ATOM 2047 C C . SER A 1 251 ? 37.256 3.548 9.134 1.00 25.66 289 SER A C 1
ATOM 2048 O O . SER A 1 251 ? 36.272 3.778 9.834 1.00 23.67 289 SER A O 1
ATOM 2051 N N . THR A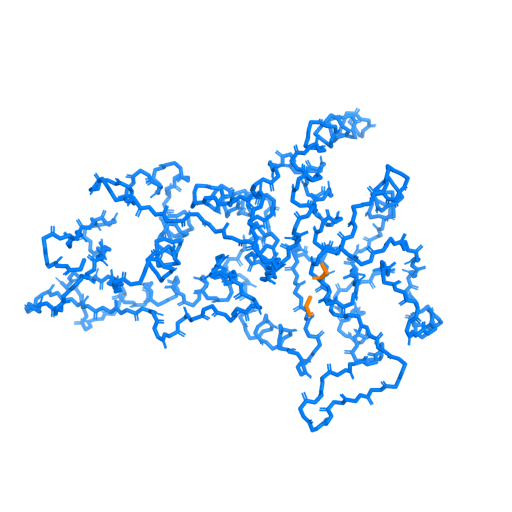 1 252 ? 38.248 4.410 8.958 1.00 26.02 290 THR A N 1
ATOM 2052 C CA . THR A 1 252 ? 38.255 5.740 9.549 1.00 29.91 290 THR A CA 1
ATOM 2053 C C . THR A 1 252 ? 37.977 6.717 8.397 1.00 29.98 290 THR A C 1
ATOM 2054 O O . THR A 1 252 ? 38.398 6.466 7.262 1.00 30.67 290 THR A O 1
ATOM 2058 N N . PRO A 1 253 ? 37.216 7.803 8.650 1.00 30.15 291 PRO A N 1
ATOM 2059 C CA . PRO A 1 253 ? 36.951 8.738 7.547 1.00 31.52 291 PRO A CA 1
ATOM 2060 C C . PRO A 1 253 ? 38.113 9.683 7.237 1.00 31.97 291 PRO A C 1
ATOM 2061 O O . PRO A 1 253 ? 38.949 9.958 8.101 1.00 33.29 291 PRO A O 1
ATOM 2065 N N . THR A 1 254 ? 38.172 10.151 5.994 1.00 32.95 292 THR A N 1
ATOM 2066 C CA . THR A 1 254 ? 39.218 11.075 5.560 1.00 34.56 292 THR A CA 1
ATOM 2067 C C . THR A 1 254 ? 38.881 12.484 6.030 1.00 35.45 292 THR A C 1
ATOM 2068 O O . THR A 1 254 ? 37.776 12.717 6.525 1.00 34.33 292 THR A O 1
ATOM 2072 N N . ASP A 1 255 ? 39.829 13.412 5.873 1.00 35.97 293 ASP A N 1
ATOM 2073 C CA . ASP A 1 255 ? 39.633 14.813 6.254 1.00 37.05 293 ASP A CA 1
ATOM 2074 C C . ASP A 1 255 ? 38.499 15.430 5.444 1.00 36.07 293 ASP A C 1
ATOM 2075 O O . ASP A 1 255 ? 37.720 16.216 5.978 1.00 36.04 293 ASP A O 1
ATOM 2080 N N . ALA A 1 256 ? 38.370 14.977 4.192 1.00 33.86 294 ALA A N 1
ATOM 2081 C CA . ALA A 1 256 ? 37.342 15.434 3.255 1.00 33.49 294 ALA A CA 1
ATOM 2082 C C . ALA A 1 256 ? 35.933 15.011 3.676 1.00 32.71 294 ALA A C 1
ATOM 2083 O O . ALA A 1 256 ? 34.992 15.794 3.561 1.00 33.53 294 ALA A O 1
ATOM 2085 N N . ILE A 1 257 ? 35.801 13.782 4.178 1.00 32.90 295 ILE A N 1
ATOM 2086 C CA . ILE A 1 257 ? 34.512 13.255 4.637 1.00 32.62 295 ILE A CA 1
ATOM 2087 C C . ILE A 1 257 ? 34.113 13.890 5.974 1.00 32.49 295 ILE A C 1
ATOM 2088 O O . ILE A 1 257 ? 32.946 14.244 6.163 1.00 33.28 295 ILE A O 1
ATOM 2093 N N . VAL A 1 258 ? 35.094 14.093 6.857 1.00 30.86 296 VAL A N 1
ATOM 2094 C CA . VAL A 1 258 ? 34.858 14.721 8.161 1.00 30.55 296 VAL A CA 1
ATOM 2095 C C . VAL A 1 258 ? 34.410 16.168 7.948 1.00 30.78 296 VAL A C 1
ATOM 2096 O O . VAL A 1 258 ? 33.374 16.564 8.478 1.00 28.89 296 VAL A O 1
ATOM 2100 N N . LYS A 1 259 ? 35.137 16.907 7.103 1.00 31.80 297 LYS A N 1
ATOM 2101 C CA . LYS A 1 259 ? 34.811 18.305 6.813 1.00 34.39 297 LYS A CA 1
ATOM 2102 C C . LYS A 1 259 ? 33.471 18.492 6.115 1.00 33.13 297 LYS A C 1
ATOM 2103 O O . LYS A 1 259 ? 32.720 19.391 6.489 1.00 33.54 297 LYS A O 1
ATOM 2109 N N . GLU A 1 260 ? 33.126 17.583 5.197 1.00 32.80 298 GLU A N 1
ATOM 2110 C CA . GLU A 1 260 ? 31.840 17.656 4.494 1.00 34.08 298 GLU A CA 1
ATOM 2111 C C . GLU A 1 260 ? 30.697 17.309 5.455 1.00 33.21 298 GLU A C 1
ATOM 2112 O O . GLU A 1 260 ? 29.647 17.941 5.400 1.00 34.06 298 GLU A O 1
ATOM 2118 N N . PHE A 1 261 ? 30.946 16.376 6.385 1.00 31.69 299 PHE A N 1
ATOM 2119 C CA . PHE A 1 261 ? 29.955 15.966 7.395 1.00 29.83 299 PHE A CA 1
ATOM 2120 C C . PHE A 1 261 ? 29.627 17.161 8.278 1.00 29.22 299 PHE A C 1
ATOM 2121 O O . PHE A 1 261 ? 28.456 17.447 8.540 1.00 29.61 299 PHE A O 1
ATOM 2129 N N . LEU A 1 262 ? 30.687 17.824 8.738 1.00 27.87 300 LEU A N 1
ATOM 2130 C CA . LEU A 1 262 ? 30.591 18.994 9.593 1.00 28.19 300 LEU A CA 1
ATOM 2131 C C . LEU A 1 262 ? 29.882 20.140 8.889 1.00 29.55 300 LEU A C 1
ATOM 2132 O O . LEU A 1 262 ? 28.988 20.731 9.471 1.00 29.63 300 LEU A O 1
ATOM 2137 N N . ASP A 1 263 ? 30.212 20.374 7.613 1.00 30.84 301 ASP A N 1
ATOM 2138 C CA . ASP A 1 263 ? 29.594 21.441 6.817 1.00 32.79 301 ASP A CA 1
ATOM 2139 C C . ASP A 1 263 ? 28.090 21.241 6.653 1.00 30.49 301 ASP A C 1
ATOM 2140 O O . ASP A 1 263 ? 27.319 22.168 6.892 1.00 29.66 301 ASP A O 1
ATOM 2145 N N . ILE A 1 264 ? 27.687 20.003 6.357 1.00 30.44 302 ILE A N 1
ATOM 2146 C CA . ILE A 1 264 ? 26.275 19.630 6.199 1.00 29.69 302 ILE A CA 1
ATOM 2147 C C . ILE A 1 264 ? 25.521 19.817 7.521 1.00 30.86 302 ILE A C 1
ATOM 2148 O O . ILE A 1 264 ? 24.451 20.429 7.542 1.00 31.54 302 ILE A O 1
ATOM 2153 N N . CYS A 1 265 ? 26.116 19.338 8.615 1.00 31.22 303 CYS A N 1
ATOM 2154 C CA . CYS A 1 265 ? 25.520 19.435 9.949 1.00 31.94 303 CYS A CA 1
ATOM 2155 C C . CYS A 1 265 ? 25.433 20.863 10.484 1.00 33.26 303 CYS A C 1
ATOM 2156 O O . CYS A 1 265 ? 24.458 21.218 11.146 1.00 33.76 303 CYS A O 1
ATOM 2159 N N . GLU A 1 266 ? 26.432 21.681 10.154 1.00 34.92 304 GLU A N 1
ATOM 2160 C CA . GLU A 1 266 ? 26.489 23.083 10.582 1.00 38.49 304 GLU A CA 1
ATOM 2161 C C . GLU A 1 266 ? 25.509 23.968 9.817 1.00 38.73 304 GLU A C 1
ATOM 2162 O O . GLU A 1 266 ? 25.002 24.953 10.360 1.00 38.89 304 GLU A O 1
ATOM 2168 N N . ASN A 1 267 ? 25.238 23.591 8.568 1.00 40.42 305 ASN A N 1
ATOM 2169 C CA . ASN A 1 267 ? 24.322 24.324 7.702 1.00 41.69 305 ASN A CA 1
ATOM 2170 C C . ASN A 1 267 ? 22.909 23.734 7.679 1.00 41.21 305 ASN A C 1
ATOM 2171 O O . ASN A 1 267 ? 22.025 24.256 6.991 1.00 40.77 305 ASN A O 1
ATOM 2176 N N . ALA A 1 268 ? 22.693 22.672 8.460 1.00 40.79 306 ALA A N 1
ATOM 2177 C CA . ALA A 1 268 ? 21.384 22.013 8.556 1.00 41.29 306 ALA A CA 1
ATOM 2178 C C . ALA A 1 268 ? 20.451 22.877 9.389 1.00 42.01 306 ALA A C 1
ATOM 2179 O O . ALA A 1 268 ? 20.879 23.480 10.381 1.00 41.74 306 ALA A O 1
ATOM 2181 N N . GLU A 1 269 ? 19.188 22.950 8.973 1.00 42.96 307 GLU A N 1
ATOM 2182 C CA . GLU A 1 269 ? 18.197 23.758 9.679 1.00 45.21 307 GLU A CA 1
ATOM 2183 C C . GLU A 1 269 ? 17.647 23.067 10.928 1.00 43.74 307 GLU A C 1
ATOM 2184 O O . GLU A 1 269 ? 17.536 23.693 11.988 1.00 45.22 307 GLU A O 1
ATOM 2190 N N . GLY A 1 270 ? 17.340 21.777 10.799 1.00 40.99 308 GLY A N 1
ATOM 2191 C CA . GLY A 1 270 ? 16.809 21.016 11.914 1.00 37.72 308 GLY A CA 1
ATOM 2192 C C . GLY A 1 270 ? 17.711 19.872 12.325 1.00 36.54 308 GLY A C 1
ATOM 2193 O O . GLY A 1 270 ? 18.938 19.960 12.211 1.00 36.34 308 GLY A O 1
ATOM 2194 N N . ALA A 1 271 ? 17.089 18.781 12.768 1.00 33.01 309 ALA A N 1
ATOM 2195 C CA . ALA A 1 271 ? 17.796 17.588 13.215 1.00 29.50 309 ALA A CA 1
ATOM 2196 C C . ALA A 1 271 ? 18.401 16.765 12.082 1.00 27.96 309 ALA A C 1
ATOM 2197 O O . ALA A 1 271 ? 17.870 16.739 10.972 1.00 27.03 309 ALA A O 1
ATOM 2199 N N . ILE A 1 272 ? 19.552 16.153 12.361 1.00 25.07 310 ILE A N 1
ATOM 2200 C CA . ILE A 1 272 ? 20.257 15.325 11.385 1.00 24.04 310 ILE A CA 1
ATOM 2201 C C . ILE A 1 272 ? 20.162 13.853 11.789 1.00 24.22 310 ILE A C 1
ATOM 2202 O O . ILE A 1 272 ? 20.460 13.494 12.936 1.00 24.66 310 ILE A O 1
ATOM 2207 N N . ALA A 1 273 ? 19.748 13.011 10.843 1.00 22.28 311 ALA A N 1
ATOM 2208 C CA . ALA A 1 273 ? 19.639 11.575 11.075 1.00 21.20 311 ALA A CA 1
ATOM 2209 C C . ALA A 1 273 ? 20.740 10.869 10.294 1.00 20.07 311 ALA A C 1
ATOM 2210 O O . ALA A 1 273 ? 20.743 10.857 9.066 1.00 21.46 311 ALA A O 1
ATOM 2212 N N . VAL A 1 274 ? 21.684 10.292 11.028 1.00 19.92 312 VAL A N 1
ATOM 2213 C CA . VAL A 1 274 ? 22.845 9.625 10.442 1.00 19.93 312 VAL A CA 1
ATOM 2214 C C . VAL A 1 274 ? 22.773 8.106 10.578 1.00 20.48 312 VAL A C 1
ATOM 2215 O O . VAL A 1 274 ? 22.411 7.589 11.634 1.00 22.29 312 VAL A O 1
ATOM 2219 N N . HIS A 1 275 ? 23.089 7.398 9.496 1.00 21.18 313 HIS A N 1
ATOM 2220 C CA . HIS A 1 275 ? 23.104 5.939 9.531 1.00 20.97 313 HIS A CA 1
ATOM 2221 C C . HIS A 1 275 ? 24.258 5.308 8.758 1.00 21.17 313 HIS A C 1
ATOM 2222 O O . HIS A 1 275 ? 24.888 5.939 7.911 1.00 19.73 313 HIS A O 1
ATOM 2229 N N . SER A 1 276 ? 24.541 4.066 9.128 1.00 21.42 314 SER A N 1
ATOM 2230 C CA . SER A 1 276 ? 25.545 3.226 8.495 1.00 21.57 314 SER A CA 1
ATOM 2231 C C . SER A 1 276 ? 24.819 1.885 8.423 1.00 21.80 314 SER A C 1
ATOM 2232 O O . SER A 1 276 ? 23.601 1.889 8.282 1.00 23.35 314 SER A O 1
ATOM 2235 N N . LYS A 1 277 ? 25.523 0.754 8.475 1.00 23.36 315 LYS A N 1
ATOM 2236 C CA . LYS A 1 277 ? 24.860 -0.555 8.415 1.00 24.77 315 LYS A CA 1
ATOM 2237 C C . LYS A 1 277 ? 24.128 -0.791 9.734 1.00 26.03 315 LYS A C 1
ATOM 2238 O O . LYS A 1 277 ? 22.905 -0.935 9.750 1.00 27.53 315 LYS A O 1
ATOM 2244 N N . ALA A 1 278 ? 24.880 -0.711 10.832 1.00 26.63 316 ALA A N 1
ATOM 2245 C CA . ALA A 1 278 ? 24.349 -0.904 12.175 1.00 25.47 316 ALA A CA 1
ATOM 2246 C C . ALA A 1 278 ? 24.050 0.421 12.879 1.00 23.97 316 ALA A C 1
ATOM 2247 O O . ALA A 1 278 ? 23.303 0.451 13.855 1.00 23.34 316 ALA A O 1
ATOM 2249 N N . GLY A 1 279 ? 24.633 1.509 12.376 1.00 24.56 317 GLY A N 1
ATOM 2250 C CA . GLY A 1 279 ? 24.441 2.826 12.971 1.00 22.43 317 GLY A CA 1
ATOM 2251 C C . GLY A 1 279 ? 25.273 3.007 14.227 1.00 22.22 317 GLY A C 1
ATOM 2252 O O . GLY A 1 279 ? 24.978 3.854 15.073 1.00 22.53 317 GLY A O 1
ATOM 2253 N N . LEU A 1 280 ? 26.355 2.235 14.304 1.00 20.97 318 LEU A N 1
ATOM 2254 C CA . LEU A 1 280 ? 27.244 2.232 15.455 1.00 20.68 318 LEU A CA 1
ATOM 2255 C C . LEU A 1 280 ? 28.651 2.746 15.185 1.00 20.81 318 LEU A C 1
ATOM 2256 O O . LEU A 1 280 ? 29.048 3.788 15.713 1.00 21.21 318 LEU A O 1
ATOM 2261 N N . GLY A 1 281 ? 29.394 2.006 14.364 1.00 20.60 319 GLY A N 1
ATOM 2262 C CA . GLY A 1 281 ? 30.768 2.352 14.042 1.00 21.31 319 GLY A CA 1
ATOM 2263 C C . GLY A 1 281 ? 31.013 3.676 13.350 1.00 21.86 319 GLY A C 1
ATOM 2264 O O . GLY A 1 281 ? 31.447 4.639 13.983 1.00 20.08 319 GLY A O 1
ATOM 2265 N N . ARG A 1 282 ? 30.721 3.704 12.053 1.00 19.98 320 ARG A N 1
ATOM 2266 C CA . ARG A 1 282 ? 30.897 4.871 11.191 1.00 21.40 320 ARG A CA 1
ATOM 2267 C C . ARG A 1 282 ? 30.067 6.079 11.615 1.00 19.26 320 ARG A C 1
ATOM 2268 O O . ARG A 1 282 ? 30.552 7.212 11.608 1.00 20.57 320 ARG A O 1
ATOM 2276 N N . THR A 1 283 ? 28.837 5.803 12.039 1.00 19.01 321 THR A N 1
ATOM 2277 C CA . THR A 1 283 ? 27.879 6.809 12.496 1.00 19.90 321 THR A CA 1
ATOM 2278 C C . THR A 1 283 ? 28.363 7.528 13.755 1.00 19.65 321 THR A C 1
ATOM 2279 O O . THR A 1 283 ? 28.482 8.756 13.759 1.00 20.39 321 THR A O 1
ATOM 2283 N N . GLY A 1 284 ? 28.705 6.738 14.777 1.00 17.93 322 GLY A N 1
ATOM 2284 C CA . GLY A 1 284 ? 29.180 7.258 16.049 1.00 18.06 322 GLY A CA 1
ATOM 2285 C C . GLY A 1 284 ? 30.452 8.068 15.928 1.00 19.88 322 GLY A C 1
ATOM 2286 O O . GLY A 1 284 ? 30.567 9.118 16.553 1.00 20.83 322 GLY A O 1
ATOM 2287 N N . THR A 1 285 ? 31.364 7.605 15.072 1.00 19.36 323 THR A N 1
ATOM 2288 C CA . THR A 1 285 ? 32.645 8.264 14.812 1.00 21.43 323 THR A CA 1
ATOM 2289 C C . THR A 1 285 ? 32.449 9.687 14.290 1.00 21.37 323 THR A C 1
ATOM 2290 O O . THR A 1 285 ? 33.071 10.624 14.793 1.00 22.92 323 THR A O 1
ATOM 2294 N N . LEU A 1 286 ? 31.541 9.841 13.327 1.00 22.32 324 LEU A N 1
ATOM 2295 C CA . LEU A 1 286 ? 31.262 11.146 12.747 1.00 22.05 324 LEU A CA 1
ATOM 2296 C C . LEU A 1 286 ? 30.472 12.085 13.643 1.00 22.02 324 LEU A C 1
ATOM 2297 O O . LEU A 1 286 ? 30.793 13.271 13.711 1.00 23.34 324 LEU A O 1
ATOM 2302 N N . ILE A 1 287 ? 29.486 11.555 14.371 1.00 21.94 325 ILE A N 1
ATOM 2303 C CA . ILE A 1 287 ? 28.695 12.365 15.306 1.00 21.82 325 ILE A CA 1
ATOM 2304 C C . ILE A 1 287 ? 29.623 12.809 16.441 1.00 23.31 325 ILE A C 1
ATOM 2305 O O . ILE A 1 287 ? 29.500 13.926 16.947 1.00 25.04 325 ILE A O 1
ATOM 2310 N N . ALA A 1 288 ? 30.612 11.963 16.747 1.00 22.84 326 ALA A N 1
ATOM 2311 C CA . ALA A 1 288 ? 31.602 12.245 17.781 1.00 22.82 326 ALA A CA 1
ATOM 2312 C C . ALA A 1 288 ? 32.507 13.403 17.394 1.00 23.10 326 ALA A C 1
ATOM 2313 O O . ALA A 1 288 ? 32.875 14.209 18.250 1.00 24.47 326 ALA A O 1
ATOM 2315 N N . CYS A 1 289 ? 32.822 13.497 16.098 1.00 24.11 327 CYS A N 1
ATOM 2316 C CA . CYS A 1 289 ? 33.659 14.568 15.550 1.00 23.37 327 CYS A CA 1
ATOM 2317 C C . CYS A 1 289 ? 32.971 15.928 15.718 1.00 22.90 327 CYS A C 1
ATOM 2318 O O . CYS A 1 289 ? 33.619 16.911 16.068 1.00 23.01 327 CYS A O 1
ATOM 2321 N N . TYR A 1 290 ? 31.646 15.947 15.536 1.00 23.37 328 TYR A N 1
ATOM 2322 C CA . TYR A 1 290 ? 30.834 17.161 15.684 1.00 22.55 328 TYR A CA 1
ATOM 2323 C C . TYR A 1 290 ? 30.842 17.605 17.139 1.00 23.55 328 TYR A C 1
ATOM 2324 O O . TYR A 1 290 ? 31.030 18.789 17.423 1.00 24.87 328 TYR A O 1
ATOM 2333 N N . ILE A 1 291 ? 30.597 16.653 18.042 1.00 22.47 329 ILE A N 1
ATOM 2334 C CA . ILE A 1 291 ? 30.554 16.924 19.477 1.00 23.67 329 ILE A CA 1
ATOM 2335 C C . ILE A 1 291 ? 31.890 17.442 20.007 1.00 22.97 329 ILE A C 1
ATOM 2336 O O . ILE A 1 291 ? 31.914 18.385 20.792 1.00 23.83 329 ILE A O 1
ATOM 2341 N N . MET A 1 292 ? 32.988 16.884 19.507 1.00 24.92 330 MET A N 1
ATOM 2342 C CA . MET A 1 292 ? 34.329 17.315 19.904 1.00 27.74 330 MET A CA 1
ATOM 2343 C C . MET A 1 292 ? 34.627 18.729 19.413 1.00 28.55 330 MET A C 1
ATOM 2344 O O . MET A 1 292 ? 35.187 19.537 20.149 1.00 27.99 330 MET A O 1
ATOM 2349 N N . LYS A 1 293 ? 34.167 19.037 18.199 1.00 30.41 331 LYS A N 1
ATOM 2350 C CA . LYS A 1 293 ? 34.365 20.350 17.582 1.00 31.89 331 LYS A CA 1
ATOM 2351 C C . LYS A 1 293 ? 33.545 21.466 18.235 1.00 31.83 331 LYS A C 1
ATOM 2352 O O . LYS A 1 293 ? 34.104 22.475 18.659 1.00 33.12 331 LYS A O 1
ATOM 2358 N N . HIS A 1 294 ? 32.244 21.237 18.385 1.00 31.15 332 HIS A N 1
ATOM 2359 C CA . HIS A 1 294 ? 31.334 22.243 18.927 1.00 31.18 332 HIS A CA 1
ATOM 2360 C C . HIS A 1 294 ? 31.096 22.338 20.420 1.00 31.22 332 HIS A C 1
ATOM 2361 O O . HIS A 1 294 ? 30.543 23.340 20.888 1.00 33.20 332 HIS A O 1
ATOM 2368 N N . TYR A 1 295 ? 31.472 21.300 21.166 1.00 30.63 333 TYR A N 1
ATOM 2369 C CA . TYR A 1 295 ? 31.279 21.290 22.618 1.00 29.53 333 TYR A CA 1
ATOM 2370 C C . TYR A 1 295 ? 32.582 21.124 23.393 1.00 29.82 333 TYR A C 1
ATOM 2371 O O . TYR A 1 295 ? 32.573 21.073 24.628 1.00 30.53 333 TYR A O 1
ATOM 2380 N N . ARG A 1 296 ? 33.695 21.070 22.654 1.00 29.25 334 ARG A N 1
ATOM 2381 C CA . ARG A 1 296 ? 35.060 20.928 23.189 1.00 29.34 334 ARG A CA 1
ATOM 2382 C C . ARG A 1 296 ? 35.266 19.784 24.193 1.00 28.09 334 ARG A C 1
ATOM 2383 O O . ARG A 1 296 ? 35.969 19.926 25.200 1.00 27.64 334 ARG A O 1
ATOM 2391 N N . MET A 1 297 ? 34.608 18.663 23.916 1.00 25.90 335 MET A N 1
ATOM 2392 C CA . MET A 1 297 ? 34.691 17.474 24.755 1.00 26.00 335 MET A CA 1
ATOM 2393 C C . MET A 1 297 ? 35.814 16.582 24.247 1.00 25.08 335 MET A C 1
ATOM 2394 O O . MET A 1 297 ? 36.109 16.580 23.049 1.00 25.47 335 MET A O 1
ATOM 2399 N N . THR A 1 298 ? 36.458 15.853 25.160 1.00 24.01 336 THR A N 1
ATOM 2400 C CA . THR A 1 298 ? 37.549 14.952 24.791 1.00 23.58 336 THR A CA 1
ATOM 2401 C C . THR A 1 298 ? 36.989 13.751 24.047 1.00 23.24 336 THR A C 1
ATOM 2402 O O . THR A 1 298 ? 35.788 13.490 24.109 1.00 22.71 336 THR A O 1
ATOM 2406 N N . ALA A 1 299 ? 37.868 13.016 23.371 1.00 22.67 337 ALA A N 1
ATOM 2407 C CA . ALA A 1 299 ? 37.494 11.820 22.625 1.00 22.06 337 ALA A CA 1
ATOM 2408 C C . ALA A 1 299 ? 36.848 10.791 23.547 1.00 22.54 337 ALA A C 1
ATOM 2409 O O . ALA A 1 299 ? 35.777 10.277 23.246 1.00 22.18 337 ALA A O 1
ATOM 2411 N N . ALA A 1 300 ? 37.448 10.617 24.724 1.00 21.86 338 ALA A N 1
ATOM 2412 C CA . ALA A 1 300 ? 36.982 9.681 25.742 1.00 21.86 338 ALA A CA 1
ATOM 2413 C C . ALA A 1 300 ? 35.589 10.027 26.272 1.00 23.13 338 ALA A C 1
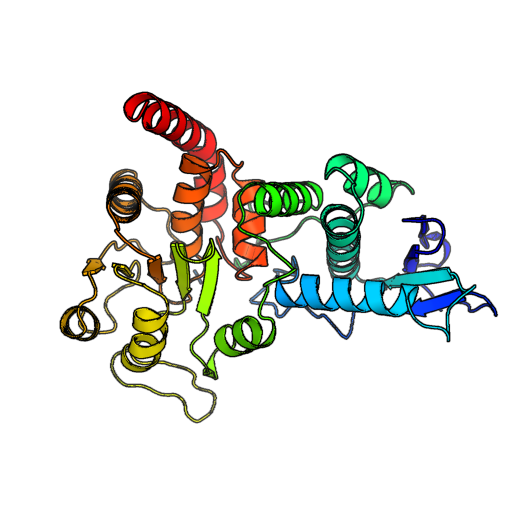ATOM 2414 O O . ALA A 1 300 ? 34.728 9.149 26.346 1.00 23.59 338 ALA A O 1
ATOM 2416 N N . GLU A 1 301 ? 35.368 11.313 26.570 1.00 22.37 339 GLU A N 1
ATOM 2417 C CA . GLU A 1 301 ? 34.078 11.828 27.067 1.00 23.57 339 GLU A CA 1
ATOM 2418 C C . GLU A 1 301 ? 33.002 11.692 25.993 1.00 22.08 339 GLU A C 1
ATOM 2419 O O . GLU A 1 301 ? 31.884 11.260 26.269 1.00 20.90 339 GLU A O 1
ATOM 2425 N N . THR A 1 302 ? 33.375 12.038 24.762 1.00 21.12 340 THR A N 1
ATOM 2426 C CA . THR A 1 302 ? 32.470 11.985 23.619 1.00 20.57 340 THR A CA 1
ATOM 2427 C C . THR A 1 302 ? 32.051 10.561 23.267 1.00 20.24 340 THR A C 1
ATOM 2428 O O . THR A 1 302 ? 30.860 10.311 23.086 1.00 20.44 340 THR A O 1
ATOM 2432 N N . ILE 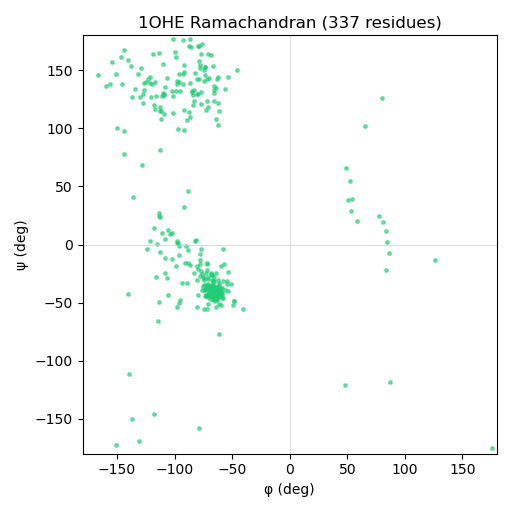A 1 303 ? 33.021 9.639 23.216 1.00 19.92 341 ILE A N 1
ATOM 2433 C CA . ILE A 1 303 ? 32.761 8.224 22.916 1.00 19.81 341 ILE A CA 1
ATOM 2434 C C . ILE A 1 303 ? 31.826 7.676 23.991 1.00 21.13 341 ILE A C 1
ATOM 2435 O O . ILE A 1 303 ? 30.818 7.036 23.674 1.00 21.59 341 ILE A O 1
ATOM 2440 N N . ALA A 1 304 ? 32.133 8.023 25.245 1.00 18.87 342 ALA A N 1
ATOM 2441 C CA . ALA A 1 304 ? 31.343 7.623 26.405 1.00 19.29 342 ALA A CA 1
ATOM 2442 C C . ALA A 1 304 ? 29.901 8.091 26.273 1.00 18.02 342 ALA A C 1
ATOM 2443 O O . ALA A 1 304 ? 28.995 7.284 26.431 1.00 16.66 342 ALA A O 1
ATOM 2445 N N . TRP A 1 305 ? 29.694 9.353 25.878 1.00 18.17 343 TRP A N 1
ATOM 2446 C CA . TRP A 1 305 ? 28.331 9.870 25.718 1.00 19.85 343 TRP A CA 1
ATOM 2447 C C . TRP A 1 305 ? 27.556 9.192 24.592 1.00 20.55 343 TRP A C 1
ATOM 2448 O O . TRP A 1 305 ? 26.400 8.803 24.786 1.00 20.68 343 TRP A O 1
ATOM 2459 N N . VAL A 1 306 ? 28.199 9.037 23.432 1.00 20.94 344 VAL A N 1
ATOM 2460 C CA . VAL A 1 306 ? 27.563 8.391 22.281 1.00 21.50 344 VAL A CA 1
ATOM 2461 C C . VAL A 1 306 ? 27.192 6.936 22.645 1.00 21.03 344 VAL A C 1
ATOM 2462 O O . VAL A 1 306 ? 26.116 6.469 22.278 1.00 19.40 344 VAL A O 1
ATOM 2466 N N . ARG A 1 307 ? 28.024 6.296 23.472 1.00 19.12 345 ARG A N 1
ATOM 2467 C CA . ARG A 1 307 ? 27.776 4.924 23.915 1.00 18.69 345 ARG A CA 1
ATOM 2468 C C . ARG A 1 307 ? 26.672 4.793 24.954 1.00 19.22 345 ARG A C 1
ATOM 2469 O O . ARG A 1 307 ? 25.992 3.769 25.002 1.00 19.17 345 ARG A O 1
ATOM 2477 N N . ILE A 1 308 ? 26.477 5.839 25.761 1.00 19.55 346 ILE A N 1
ATOM 2478 C CA . ILE A 1 308 ? 25.420 5.859 26.776 1.00 18.48 346 ILE A CA 1
ATOM 2479 C C . ILE A 1 308 ? 24.091 6.020 26.024 1.00 21.07 346 ILE A C 1
ATOM 2480 O O . ILE A 1 308 ? 23.100 5.366 26.347 1.00 21.63 346 ILE A O 1
ATOM 2485 N N . CYS A 1 309 ? 24.098 6.834 24.972 1.00 19.92 347 CYS A N 1
ATOM 2486 C CA . CYS A 1 309 ? 22.900 7.030 24.157 1.00 21.18 347 CYS A CA 1
ATOM 2487 C C . CYS A 1 309 ? 22.644 5.840 23.241 1.00 19.79 347 CYS A C 1
ATOM 2488 O O . CYS A 1 309 ? 21.508 5.407 23.089 1.00 18.62 347 CYS A O 1
ATOM 2491 N N . ARG A 1 310 ? 23.722 5.288 22.685 1.00 19.57 348 ARG A N 1
ATOM 2492 C CA . ARG A 1 310 ? 23.639 4.172 21.751 1.00 19.55 348 ARG A CA 1
ATOM 2493 C C . ARG A 1 310 ? 24.820 3.222 21.953 1.00 19.85 348 ARG A C 1
ATOM 2494 O O . ARG A 1 310 ? 25.904 3.464 21.416 1.00 21.18 348 ARG A O 1
ATOM 2502 N N . PRO A 1 311 ? 24.625 2.119 22.714 1.00 19.47 349 PRO A N 1
ATOM 2503 C CA . PRO A 1 311 ? 25.680 1.127 22.983 1.00 19.21 349 PRO A CA 1
ATOM 2504 C C . PRO A 1 311 ? 26.362 0.559 21.740 1.00 20.04 349 PRO A C 1
ATOM 2505 O O . PRO A 1 311 ? 25.735 0.438 20.683 1.00 19.47 349 PRO A O 1
ATOM 2509 N N . GLY A 1 312 ? 27.665 0.301 21.868 1.00 19.86 350 GLY A N 1
ATOM 2510 C CA . GLY A 1 312 ? 28.452 -0.255 20.779 1.00 19.10 350 GLY A CA 1
ATOM 2511 C C . GLY A 1 312 ? 29.030 0.741 19.792 1.00 18.91 350 GLY A C 1
ATOM 2512 O O . GLY A 1 312 ? 29.825 0.356 18.936 1.00 18.94 350 GLY A O 1
ATOM 2513 N N . SER A 1 313 ? 28.652 2.014 19.918 1.00 18.45 351 SER A N 1
ATOM 2514 C CA . SER A 1 313 ? 29.131 3.078 19.032 1.00 18.94 351 SER A CA 1
ATOM 2515 C C . SER A 1 313 ? 30.637 3.297 19.108 1.00 20.34 351 SER A C 1
ATOM 2516 O O . SER A 1 313 ? 31.223 3.193 20.192 1.00 20.80 351 SER A O 1
ATOM 2519 N N . VAL A 1 314 ? 31.236 3.622 17.950 1.00 19.31 352 VAL A N 1
ATOM 2520 C CA . VAL A 1 314 ? 32.683 3.857 17.755 1.00 18.91 352 VAL A CA 1
ATOM 2521 C C . VAL A 1 314 ? 33.424 2.533 18.004 1.00 20.37 352 VAL A C 1
ATOM 2522 O O . VAL A 1 314 ? 33.619 2.119 19.151 1.00 18.86 352 VAL A O 1
ATOM 2526 N N . ILE A 1 315 ? 33.816 1.877 16.909 1.00 20.44 353 ILE A N 1
ATOM 2527 C CA . ILE A 1 315 ? 34.453 0.557 16.951 1.00 20.55 353 ILE A CA 1
ATOM 2528 C C . ILE A 1 315 ? 35.890 0.485 16.416 1.00 21.31 353 ILE A C 1
ATOM 2529 O O . ILE A 1 315 ? 36.210 1.081 15.386 1.00 22.62 353 ILE A O 1
ATOM 2534 N N . GLY A 1 316 ? 36.727 -0.286 17.118 1.00 22.41 354 GLY A N 1
ATOM 2535 C CA . GLY A 1 316 ? 38.119 -0.520 16.741 1.00 21.19 354 GLY A CA 1
ATOM 2536 C C . GLY A 1 316 ? 38.991 0.671 16.375 1.00 21.89 354 GLY A C 1
ATOM 2537 O O . GLY A 1 316 ? 39.152 1.567 17.205 1.00 20.89 354 GLY A O 1
ATOM 2538 N N . PRO A 1 317 ? 39.554 0.719 15.139 1.00 22.33 355 PRO A N 1
ATOM 2539 C CA . PRO A 1 317 ? 40.420 1.790 14.615 1.00 22.62 355 PRO A CA 1
ATOM 2540 C C . PRO A 1 317 ? 39.807 3.191 14.718 1.00 21.50 355 PRO A C 1
ATOM 2541 O O . PRO A 1 317 ? 40.520 4.195 14.720 1.00 21.49 355 PRO A O 1
ATOM 2545 N N . GLN A 1 318 ? 38.479 3.234 14.787 1.00 22.11 356 GLN A N 1
ATOM 2546 C CA . GLN A 1 318 ? 37.721 4.476 14.902 1.00 22.78 356 GLN A CA 1
ATOM 2547 C C . GLN A 1 318 ? 37.923 5.184 16.238 1.00 22.21 356 GLN A C 1
ATOM 2548 O O . GLN A 1 318 ? 37.825 6.410 16.303 1.00 24.72 356 GLN A O 1
ATOM 2554 N N . GLN A 1 319 ? 38.262 4.421 17.283 1.00 20.48 357 GLN A N 1
ATOM 2555 C CA . GLN A 1 319 ? 38.535 4.989 18.610 1.00 20.77 357 GLN A CA 1
ATOM 2556 C C . GLN A 1 319 ? 39.839 5.776 18.549 1.00 20.71 357 GLN A C 1
ATOM 2557 O O . GLN A 1 319 ? 39.896 6.920 19.003 1.00 18.68 357 GLN A O 1
ATOM 2563 N N . GLN A 1 320 ? 40.832 5.185 17.870 1.00 21.38 358 GLN A N 1
ATOM 2564 C CA . GLN A 1 320 ? 42.168 5.764 17.683 1.00 22.23 358 GLN A CA 1
ATOM 2565 C C . GLN A 1 320 ? 42.106 7.058 16.884 1.00 22.54 358 GLN A C 1
ATOM 2566 O O . GLN A 1 320 ? 42.822 8.017 17.190 1.00 23.01 358 GLN A O 1
ATOM 2572 N N . PHE A 1 321 ? 41.226 7.067 15.876 1.00 22.64 359 PHE A N 1
ATOM 2573 C CA . PHE A 1 321 ? 40.994 8.209 14.992 1.00 21.91 359 PHE A CA 1
ATOM 2574 C C . PHE A 1 321 ? 40.535 9.417 15.794 1.00 20.32 359 PHE A C 1
ATOM 2575 O O . PHE A 1 321 ? 41.093 10.496 15.656 1.00 23.16 359 PHE A O 1
ATOM 2583 N N . LEU A 1 322 ? 39.511 9.219 16.616 1.00 19.31 360 LEU A N 1
ATOM 2584 C CA . LEU A 1 322 ? 38.957 10.288 17.440 1.00 21.61 360 LEU A CA 1
ATOM 2585 C C . LEU A 1 322 ? 39.957 10.856 18.451 1.00 20.91 360 LEU A C 1
ATOM 2586 O O . LEU A 1 322 ? 40.024 12.072 18.641 1.00 20.03 360 LEU A O 1
ATOM 2591 N N . VAL A 1 323 ? 40.774 9.969 19.026 1.00 20.94 361 VAL A N 1
ATOM 2592 C CA . VAL A 1 323 ? 41.820 10.319 20.001 1.00 23.05 361 VAL A CA 1
ATOM 2593 C C . VAL A 1 323 ? 42.874 11.192 19.309 1.00 23.20 361 VAL A C 1
ATOM 2594 O O . VAL A 1 323 ? 43.292 12.221 19.842 1.00 23.60 361 VAL A O 1
ATOM 2598 N N . MET A 1 324 ? 43.184 10.823 18.069 1.00 25.10 362 MET A N 1
ATOM 2599 C CA . MET A 1 324 ? 44.153 11.519 17.224 1.00 26.17 362 MET A CA 1
ATOM 2600 C C . MET A 1 324 ? 43.632 12.881 16.761 1.00 27.79 362 MET A C 1
ATOM 2601 O O . MET A 1 324 ? 44.368 13.873 16.776 1.00 29.07 362 MET A O 1
ATOM 2606 N N . LYS A 1 325 ? 42.364 12.904 16.353 1.00 26.94 363 LYS A N 1
ATOM 2607 C CA . LYS A 1 325 ? 41.713 14.107 15.845 1.00 28.07 363 LYS A CA 1
ATOM 2608 C C . LYS A 1 325 ? 41.255 15.142 16.855 1.00 27.49 363 LYS A C 1
ATOM 2609 O O . LYS A 1 325 ? 40.905 16.248 16.464 1.00 29.95 363 LYS A O 1
ATOM 2615 N N . GLN A 1 326 ? 41.323 14.805 18.143 1.00 27.66 364 GLN A N 1
ATOM 2616 C CA . GLN A 1 326 ? 40.892 15.682 19.233 1.00 28.35 364 GLN A CA 1
ATOM 2617 C C . GLN A 1 326 ? 41.424 17.119 19.187 1.00 29.96 364 GLN A C 1
ATOM 2618 O O . GLN A 1 326 ? 40.636 18.063 19.220 1.00 30.77 364 GLN A O 1
ATOM 2624 N N . THR A 1 327 ? 42.742 17.271 19.053 1.00 30.60 365 THR A N 1
ATOM 2625 C CA . THR A 1 327 ? 43.385 18.587 19.008 1.00 32.65 365 THR A CA 1
ATOM 2626 C C . THR A 1 327 ? 42.953 19.409 17.787 1.00 32.86 365 THR A C 1
ATOM 2627 O O . THR A 1 327 ? 42.641 20.595 17.924 1.00 33.75 365 THR A O 1
ATOM 2631 N N . ASN A 1 328 ? 42.873 18.757 16.624 1.00 32.52 366 ASN A N 1
ATOM 2632 C CA . ASN A 1 328 ? 42.460 19.414 15.379 1.00 32.97 366 ASN A CA 1
ATOM 2633 C C . ASN A 1 328 ? 40.998 19.866 15.452 1.00 30.49 366 ASN A C 1
ATOM 2634 O O . ASN A 1 328 ? 40.687 21.006 15.107 1.00 31.60 366 ASN A O 1
ATOM 2639 N N . LEU A 1 329 ? 40.127 18.987 15.950 1.00 27.64 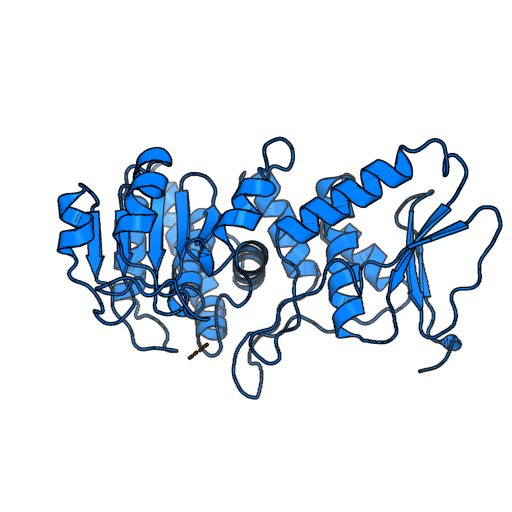367 LEU A N 1
ATOM 2640 C CA . LEU A 1 329 ? 38.704 19.286 16.087 1.00 26.60 367 LEU A CA 1
ATOM 2641 C C . LEU A 1 329 ? 38.452 20.418 17.076 1.00 25.82 367 LEU A C 1
ATOM 2642 O O . LEU A 1 329 ? 37.601 21.271 16.830 1.00 23.93 367 LEU A O 1
ATOM 2647 N N . TRP A 1 330 ? 39.251 20.451 18.148 1.00 25.35 368 TRP A N 1
ATOM 2648 C CA . TRP A 1 330 ? 39.177 21.494 19.172 1.00 27.98 368 TRP A CA 1
ATOM 2649 C C . TRP A 1 330 ? 39.593 22.855 18.609 1.00 29.46 368 TRP A C 1
ATOM 2650 O O . TRP A 1 330 ? 38.906 23.851 18.844 1.00 29.88 368 TRP A O 1
ATOM 2661 N N . LEU A 1 331 ? 40.673 22.867 17.818 1.00 31.30 369 LEU A N 1
ATOM 2662 C CA . LEU A 1 331 ? 41.199 24.083 17.179 1.00 35.03 369 LEU A CA 1
ATOM 2663 C C . LEU A 1 331 ? 40.210 24.632 16.142 1.00 36.52 369 LEU A C 1
ATOM 2664 O O . LEU A 1 331 ? 39.974 25.843 16.089 1.00 36.73 369 LEU A O 1
ATOM 2669 N N . GLU A 1 332 ? 39.608 23.731 15.361 1.00 38.41 370 GLU A N 1
ATOM 2670 C CA . GLU A 1 332 ? 38.617 24.100 14.346 1.00 41.41 370 GLU A CA 1
ATOM 2671 C C . GLU A 1 332 ? 37.331 24.632 14.980 1.00 41.52 370 GLU A C 1
ATOM 2672 O O . GLU A 1 332 ? 36.624 25.441 14.378 1.00 42.53 370 GLU A O 1
ATOM 2678 N N . GLY A 1 333 ? 37.070 24.192 16.213 1.00 41.28 371 GLY A N 1
ATOM 2679 C CA . GLY A 1 333 ? 35.904 24.623 16.968 1.00 41.14 371 GLY A CA 1
ATOM 2680 C C . GLY A 1 333 ? 36.114 25.979 17.610 1.00 41.71 371 GLY A C 1
ATOM 2681 O O . GLY A 1 333 ? 35.156 26.736 17.793 1.00 40.57 371 GLY A O 1
ATOM 2682 N N . ASP A 1 334 ? 37.369 26.274 17.962 1.00 42.04 372 ASP A N 1
ATOM 2683 C CA . ASP A 1 334 ? 37.751 27.559 18.555 1.00 43.47 372 ASP A CA 1
ATOM 2684 C C . ASP A 1 334 ? 37.668 28.641 17.477 1.00 43.11 372 ASP A C 1
ATOM 2685 O O . ASP A 1 334 ? 37.214 29.754 17.740 1.00 42.71 372 ASP A O 1
ATOM 2690 N N . TYR A 1 335 ? 38.045 28.261 16.253 1.00 44.10 373 TYR A N 1
ATOM 2691 C CA . TYR A 1 335 ? 38.033 29.140 15.083 1.00 45.42 373 TYR A CA 1
ATOM 2692 C C . TYR A 1 335 ? 36.620 29.359 14.531 1.00 46.75 373 TYR A C 1
ATOM 2693 O O . TYR A 1 335 ? 36.354 30.386 13.901 1.00 47.39 373 TYR A O 1
ATOM 2695 N N . PHE A 1 336 ? 35.725 28.397 14.784 1.00 47.49 374 PHE A N 1
ATOM 2696 C CA . PHE A 1 336 ? 34.324 28.457 14.346 1.00 48.76 374 PHE A CA 1
ATOM 2697 C C . PHE A 1 336 ? 33.566 29.471 15.204 1.00 50.35 374 PHE A C 1
ATOM 2698 O O . PHE A 1 336 ? 32.771 30.254 14.683 1.00 50.86 374 PHE A O 1
ATOM 2706 N N . ARG A 1 337 ? 33.803 29.419 16.515 1.00 53.19 375 ARG A N 1
ATOM 2707 C CA . ARG A 1 337 ? 33.148 30.298 17.485 1.00 56.36 375 ARG A CA 1
ATOM 2708 C C . ARG A 1 337 ? 33.631 31.749 17.460 1.00 59.20 375 ARG A C 1
ATOM 2709 O O . ARG A 1 337 ? 32.883 32.656 17.838 1.00 59.92 375 ARG A O 1
ATOM 2717 N N . GLN A 1 338 ? 34.861 31.960 16.988 1.00 62.36 376 GLN A N 1
ATOM 2718 C CA . GLN A 1 338 ? 35.443 33.300 16.878 1.00 6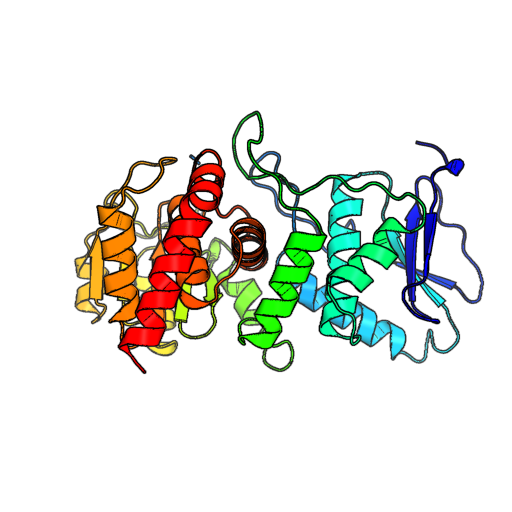5.63 376 GLN A CA 1
ATOM 2719 C C . GLN A 1 338 ? 35.078 33.978 15.556 1.00 66.98 376 GLN A C 1
ATOM 2720 O O . GLN A 1 338 ? 35.187 35.201 15.429 1.00 68.14 376 GLN A O 1
ATOM 2726 N N . LYS A 1 339 ? 34.637 33.175 14.585 1.00 68.55 377 LYS A N 1
ATOM 2727 C CA . LYS A 1 339 ? 34.224 33.663 13.265 1.00 70.40 377 LYS A CA 1
ATOM 2728 C C . LYS A 1 339 ? 32.771 34.151 13.308 1.00 72.25 377 LYS A C 1
ATOM 2729 O O . LYS A 1 339 ? 32.365 34.999 12.505 1.00 72.70 377 LYS A O 1
ATOM 2731 N N . LEU A 1 340 ? 32.010 33.611 14.261 1.00 73.63 378 LEU A N 1
ATOM 2732 C CA . LEU A 1 340 ? 30.605 33.960 14.465 1.00 75.31 378 LEU A CA 1
ATOM 2733 C C . LEU A 1 340 ? 30.424 35.118 15.454 1.00 76.14 378 LEU A C 1
ATOM 2734 O O . LEU A 1 340 ? 29.352 35.733 15.510 1.00 76.28 378 LEU A O 1
ATOM 2739 N N . LYS A 1 341 ? 31.479 35.411 16.216 1.00 76.45 379 LYS A N 1
ATOM 2740 C CA . LYS A 1 341 ? 31.471 36.492 17.204 1.00 76.91 379 LYS A CA 1
ATOM 2741 C C . LYS A 1 341 ? 32.003 37.808 16.623 1.00 77.23 379 LYS A C 1
ATOM 2742 O O . LYS A 1 341 ? 33.007 37.768 15.876 1.00 77.12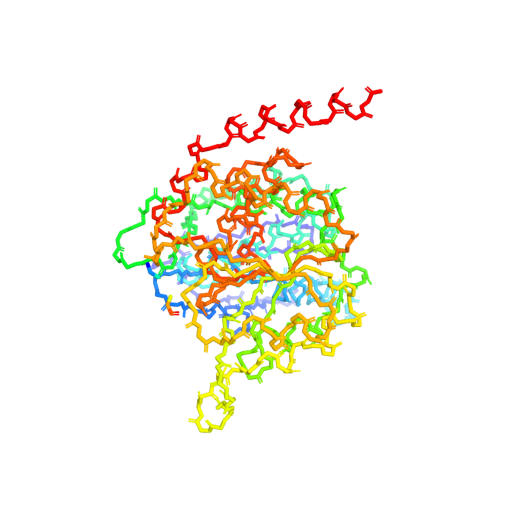 379 LYS A O 1
ATOM 2744 N N . GLY A 1 342 ? 31.399 38.864 16.915 1.00 77.40 380 GLY A N 1
ATOM 2748 N N . ALA B 2 2 ? 34.521 -3.699 12.043 1.00 40.21 1 ALA B N 1
ATOM 2749 C CA . ALA B 2 2 ? 33.269 -3.957 11.340 1.00 41.71 1 ALA B CA 1
ATOM 2750 C C . ALA B 2 2 ? 32.024 -3.801 12.209 1.00 42.17 1 ALA B C 1
ATOM 2751 O O . ALA B 2 2 ? 32.043 -4.145 13.397 1.00 41.62 1 ALA B O 1
ATOM 2763 N N . PRO B 2 4 ? 28.722 -4.791 13.739 1.00 48.40 3 PRO B N 1
ATOM 2764 C CA . PRO B 2 4 ? 28.135 -6.105 14.047 1.00 50.04 3 PRO B CA 1
ATOM 2765 C C . PRO B 2 4 ? 26.720 -6.345 13.521 1.00 51.89 3 PRO B C 1
ATOM 2766 O O . PRO B 2 4 ? 25.998 -5.348 13.296 1.00 53.03 3 PRO B O 1
#

Organism: Homo sapiens (NCBI:txid9606)

CATH classification: 3.90.190.10 (+1 more: 3.90.190.10)

Foldseek 3Di:
DDQVPKDWFDPDPQEIEIEGADDPDDDPQEAEDECPPPQADDALAPWLDQGAPLSLLVLLVVVVVQCVDPVNPRHRYYYYDYDDLSRLQNSLLSQLLSCVPVNVDQLVRSVCRSCVVVDDHDFTAFRDDDDGDDGFHSSLLSNLSNLCVVVVQDDSVPDDSVVLVQCCDLLQWNWFALRQFAEIFTADAADDADNDDPDSHHHVVSCLVVCVVSPQQEEEEQADDRDDCCSVVVSRHHYYYLYDDDPDEDDPVSLVVLLVCSVPDDIYYYYYYNGRAAPVLLNVLLNCCQASVRALSNSSSSSCNRPNNHHDDVSSVVRNVCNVVSPVNSVVVVVVVD

B-factor: mean 30.86, std 10.27, range [13.49, 77.4]

GO terms:
  GO:0004722 protein serine/threonine phosphatase activity (F, IDA)
  GO:0005654 nucleoplasm (C, IDA)
  GO:0005730 nucleolus (C, IDA)
  GO:0007095 mitotic G2 DNA damage checkpoint signaling (P, IDA)
  GO:1904668 positive regulation of ubiquitin protein ligase activity (P, IMP)
  GO:0006470 protein dephosphorylation (P, IMP)
  GO:0004722 protein serine/threonine phosphatase activity (F, TAS)
  GO:0005654 nucleoplasm (C, TAS)
  GO:0005515 protein binding (F, IPI)
  GO:0004725 protein tyrosine phosphatase activity (F, IDA)
  GO:0005634 nucleus (C, IDA)

InterPro domains:
  IPR000387 Tyrosine-specific protein phosphatases domain [PS50056] (297-359)
  IPR003595 Protein-tyrosine phosphatase, catalytic [SM00404] (274-367)
  IPR016130 Protein-tyrosine phosphatase, active site [PS00383] (312-322)
  IPR020422 Dual specificity protein phosphatase domain [PS50054] (214-374)
  IPR020422 Dual specificity protein phosphatase domain [SM00195] (233-366)
  IPR029021 Protein-tyrosine phosphatase-like [G3DSA:3.90.190.10] (39-190)
  IPR029021 Protein-tyrosine phosphatase-like [G3DSA:3.90.190.10] (211-379)
  IPR029021 Protein-tyrosine phosphatase-like [SSF52799] (45-198)
  IPR029021 Protein-tyrosine phosphatase-like [SSF52799] (199-375)
  IPR029260 Dual specificity/tyrosine protein phosphatase, N-terminal [PF14671] (52-189)
  IPR029260 Dual specificity/tyrosine protein phosphatase, N-terminal [cd17657] (52-190)
  IPR044506 Dual-specificity phosphatase CDC14, C-terminal [cd14499] (199-372)
  IPR050561 Protein Tyrosine Phosphatase [PTHR23339] (15-483)

Radius of gyration: 20.95 Å; Cα contacts (8 Å, |Δi|>4): 613; chains: 2; bounding box: 37×51×64 Å

Sequence (340 aa):
RDPQDDVYLDITDRLCFAILYSRPKSASNVHYFSIDNELEYENFYADFGPLNLAMVYRYCCKINKKLKSITMLRKKIVHFTGSDQRKQANAAFLVGCYMVIYLGRTPEEAYRILIFGETSYIPFRDAAYGSCNFYITLLDCFHAVKKAMQYGFLNFNSFNLDEYEHYEKAENGDLNWIIPDRFIAFCGPHSRARLESGYHQHSPETYIQYFKNHNVTTIIRLNKRMYDAKRFTDAGFDHHDLFFADGSTPTDAIVKEFLDICENAEGAIAVHSKAGLGRTGTLIACYIMKHYRMTAAETIAWVRICRPGSVIGPQQQFLVMKQTNLWLEGDYFRQKLKAP

Secondary structure (P-SEA, 3-state):
cccccbbbbbccccbbbbbccccccccccbbbbbccccccccccccccccccaaaaaaaaaaaaaaaaccccccbbbbbcccccaaaaaaaaaaaaaaaaccccccaaaaaaaaacccbbbbcccccccccccccccaaaaaaaaaaaaaacccccccccaaaaaaaaccccccccccccccbbbbccccccccccccccccccccaaaaaaaacccbbbbcccccccaaaaaaaccccccccccccccccaaaaaaaaaaaaacccbbbbbcccccaaaaaaaaaaaaaaccccaaaaaaaaaaacccccccaaaaaaaaaaaaaaaaaaaaaaaac/cc

Solvent-accessible surface area: 15711 Å² total

Nearest PDB structures (foldseek):
  1ohe-assembly1_A  TM=1.003E+00  e=3.684E-70  Homo sapiens
  1ohd-assembly1_A  TM=9.989E-01  e=9.042E-65  Homo sapiens
  5xw4-assembly1_A  TM=9.512E-01  e=5.255E-34  Saccharomyces cerevisiae S288C
  6g86-assembly1_A  TM=9.389E-01  e=3.740E-34  Saccharomyces cerevisiae
  2i6i-assembly1_A  TM=8.068E-01  e=3.653E-08  Saccharolobus solfataricus